Protein AF-A0A4Q3KIX4-F1 (afdb_monomer)

Radius of gyration: 23.38 Å; Cα contacts (8 Å, |Δi|>4): 394; chains: 1; bounding box: 58×54×69 Å

Sequence (330 aa):
MQSPDLAVVPMSRFHADVAEALSRRGEALLLAPNLAERVAALRPLELYLMIKELGLNDALALVHCADVEQIRYMVDLDCWPDGEFSPQELDAWLAAFAPLGPKALAEAFLRVDEEIQVLFLAAVVTVYDLRSEEAEAAPGAQTAQTLDGFYLVEARDKARDYEVPPLNLVDALYRYDMNEGFRLLTAAKWELQSSLEEDALHFRTGRLEEMGFVGRVRAMQLFAPPPKGRALPKAEPIEGAATAPDAGRAELPALYAGALGQPGTLLSQAMAHVFERRTLIRLEYELVRLVGLAVVAYGNGPQNLQALERAAGFVRDTLSLGLEAQGAQA

Mean predicted aligned error: 8.06 Å

pLDDT: mean 84.6, std 17.69, range [25.53, 98.56]

Structure (mmCIF, N/CA/C/O backbone):
data_AF-A0A4Q3KIX4-F1
#
_entry.id   AF-A0A4Q3KIX4-F1
#
loop_
_atom_site.group_PDB
_atom_site.id
_atom_site.type_symbol
_atom_site.label_atom_id
_atom_site.label_alt_id
_atom_site.label_comp_id
_atom_site.label_asym_id
_atom_site.label_entity_id
_atom_site.label_seq_id
_atom_site.pdbx_PDB_ins_code
_atom_site.Cartn_x
_atom_site.Cartn_y
_atom_site.Cartn_z
_atom_site.occupancy
_atom_site.B_iso_or_equiv
_atom_site.auth_seq_id
_atom_site.auth_comp_id
_atom_site.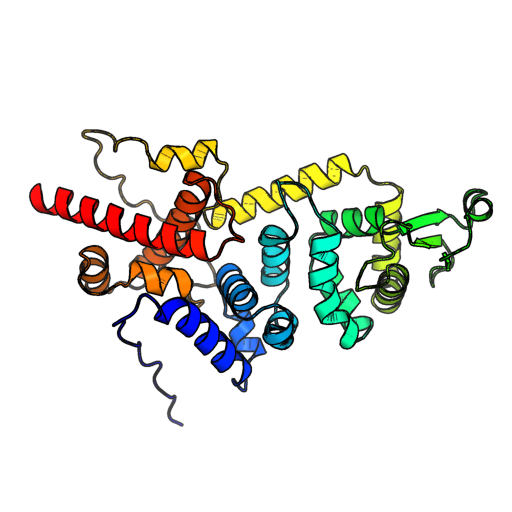auth_asym_id
_atom_site.auth_atom_id
_atom_site.pdbx_PDB_model_num
ATOM 1 N N . MET A 1 1 ? 6.268 -37.471 -15.442 1.00 35.22 1 MET A N 1
ATOM 2 C CA . MET A 1 1 ? 7.113 -36.437 -14.813 1.00 35.22 1 MET A CA 1
ATOM 3 C C . MET A 1 1 ? 7.791 -35.668 -15.937 1.00 35.22 1 MET A C 1
ATOM 5 O O . MET A 1 1 ? 8.822 -36.099 -16.427 1.00 35.22 1 MET A O 1
ATOM 9 N N . GLN A 1 2 ? 7.125 -34.629 -16.436 1.00 25.53 2 GLN A N 1
ATOM 10 C CA . GLN A 1 2 ? 7.631 -33.689 -17.438 1.00 25.53 2 GLN A CA 1
ATOM 11 C C . GLN A 1 2 ? 7.014 -32.337 -17.076 1.00 25.53 2 GLN A C 1
ATOM 13 O O . GLN A 1 2 ? 5.791 -32.213 -17.035 1.00 25.53 2 GLN A O 1
ATOM 18 N N . SER A 1 3 ? 7.864 -31.391 -16.694 1.00 28.78 3 SER A N 1
ATOM 19 C CA . SER A 1 3 ? 7.502 -30.006 -16.392 1.00 28.78 3 SER A CA 1
ATOM 20 C C . SER A 1 3 ? 7.084 -29.296 -17.683 1.00 28.78 3 SER A C 1
ATOM 22 O O . SER A 1 3 ? 7.739 -29.524 -18.701 1.00 28.78 3 SER A O 1
ATOM 24 N N . PRO A 1 4 ? 6.038 -28.451 -17.692 1.00 33.94 4 PRO A N 1
ATOM 25 C CA . PRO A 1 4 ? 5.740 -27.648 -18.865 1.00 33.94 4 PRO A CA 1
ATOM 26 C C . PRO A 1 4 ? 6.707 -26.459 -18.926 1.00 33.94 4 PRO A C 1
ATOM 28 O O . PRO A 1 4 ? 6.918 -25.759 -17.935 1.00 33.94 4 PRO A O 1
ATOM 31 N N . ASP A 1 5 ? 7.298 -26.281 -20.104 1.00 28.66 5 ASP A N 1
ATOM 32 C CA . ASP A 1 5 ? 8.143 -25.159 -20.497 1.00 28.66 5 ASP A CA 1
ATOM 33 C C . ASP A 1 5 ? 7.481 -23.808 -20.187 1.00 28.66 5 ASP A C 1
ATOM 35 O O . ASP A 1 5 ? 6.386 -23.501 -20.665 1.00 28.66 5 ASP A O 1
ATOM 39 N N . LEU A 1 6 ? 8.200 -22.965 -19.444 1.00 30.09 6 LEU A N 1
ATOM 40 C CA . LEU A 1 6 ? 8.012 -21.516 -19.430 1.00 30.09 6 LEU A CA 1
ATOM 41 C C . LEU A 1 6 ? 8.470 -20.974 -20.790 1.00 30.09 6 LEU A C 1
ATOM 43 O O . LEU A 1 6 ? 9.606 -20.532 -20.957 1.00 30.09 6 LEU A O 1
ATOM 47 N N . ALA A 1 7 ? 7.591 -21.065 -21.785 1.00 28.53 7 ALA A N 1
ATOM 48 C CA . ALA A 1 7 ? 7.804 -20.454 -23.084 1.00 28.53 7 ALA A CA 1
ATOM 49 C C . ALA A 1 7 ? 7.865 -18.928 -22.914 1.00 28.53 7 ALA A C 1
ATOM 51 O O . ALA A 1 7 ? 6.870 -18.277 -22.600 1.00 28.53 7 ALA A O 1
ATOM 52 N N . VAL A 1 8 ? 9.059 -18.372 -23.113 1.00 33.12 8 VAL A N 1
ATOM 53 C CA . VAL A 1 8 ? 9.300 -16.936 -23.267 1.00 33.12 8 VAL A CA 1
ATOM 54 C C . VAL A 1 8 ? 8.421 -16.443 -24.417 1.00 33.12 8 VAL A C 1
ATOM 56 O O . VAL A 1 8 ? 8.633 -16.819 -25.569 1.00 33.12 8 VAL A O 1
ATOM 59 N N . VAL A 1 9 ? 7.396 -15.652 -24.103 1.00 34.91 9 VAL A N 1
ATOM 60 C CA . VAL A 1 9 ? 6.485 -15.093 -25.107 1.00 34.91 9 VAL A CA 1
ATOM 61 C C . VAL A 1 9 ? 7.229 -13.988 -25.871 1.00 34.91 9 VAL A C 1
ATOM 63 O O . VAL A 1 9 ? 7.675 -13.024 -25.247 1.00 34.91 9 VAL A O 1
ATOM 66 N N . PRO A 1 10 ? 7.396 -14.095 -27.203 1.00 33.94 10 PRO A N 1
ATOM 67 C CA . PRO A 1 10 ? 8.049 -13.061 -27.994 1.00 33.94 10 PRO A CA 1
ATOM 68 C C . PRO A 1 10 ? 7.148 -11.825 -28.080 1.00 33.94 10 PRO A C 1
ATOM 70 O O . PRO A 1 10 ? 6.001 -11.902 -28.522 1.00 33.94 10 PRO A O 1
ATOM 73 N N . MET A 1 11 ? 7.681 -10.677 -27.655 1.00 34.72 11 MET A N 1
ATOM 74 C CA . MET A 1 11 ? 6.984 -9.393 -27.670 1.00 34.72 11 MET A CA 1
ATOM 75 C C . MET A 1 11 ? 6.758 -8.940 -29.112 1.00 34.72 11 MET A C 1
ATOM 77 O O . MET A 1 11 ? 7.688 -8.499 -29.784 1.00 34.72 11 MET A O 1
ATOM 81 N N . SER A 1 12 ? 5.523 -9.036 -29.608 1.00 33.50 12 SER A N 1
ATOM 82 C CA . SER A 1 12 ? 5.130 -8.316 -30.817 1.00 33.50 12 SER A CA 1
ATOM 83 C C . SER A 1 12 ? 3.674 -7.853 -30.777 1.00 33.50 12 SER A C 1
ATOM 85 O O . SER A 1 12 ? 2.771 -8.685 -30.743 1.00 33.50 12 SER A O 1
ATOM 87 N N . ARG A 1 13 ? 3.517 -6.521 -30.914 1.00 33.69 13 ARG A N 1
ATOM 88 C CA . ARG A 1 13 ? 2.284 -5.692 -30.934 1.00 33.69 13 ARG A CA 1
ATOM 89 C C . ARG A 1 13 ? 1.659 -5.510 -29.531 1.00 33.69 13 ARG A C 1
ATOM 91 O O . ARG A 1 13 ? 2.033 -6.260 -28.649 1.00 33.69 13 ARG A O 1
ATOM 98 N N . PHE A 1 14 ? 0.854 -4.509 -29.158 1.00 43.75 14 PHE A N 1
ATOM 99 C CA . PHE A 1 14 ? 0.150 -3.340 -29.718 1.00 43.75 14 PHE A CA 1
ATOM 100 C C . PHE A 1 14 ? 0.110 -2.219 -28.633 1.00 43.75 14 PHE A C 1
ATOM 102 O O . PHE A 1 14 ? 0.393 -2.466 -27.469 1.00 43.75 14 PHE A O 1
ATOM 109 N N . HIS A 1 15 ? -0.354 -1.008 -28.979 1.00 38.88 15 HIS A N 1
ATOM 110 C CA . HIS A 1 15 ? -0.716 0.068 -28.022 1.00 38.88 15 HIS A CA 1
ATOM 111 C C . HIS A 1 15 ? -2.109 -0.102 -27.358 1.00 38.88 15 HIS A C 1
ATOM 113 O O . HIS A 1 15 ? -2.488 0.708 -26.527 1.00 38.88 15 HIS A O 1
ATOM 119 N N . ALA A 1 16 ? -2.873 -1.146 -27.705 1.00 37.03 16 ALA A N 1
ATOM 120 C CA . ALA A 1 16 ? -4.082 -1.580 -26.981 1.00 37.03 16 ALA A CA 1
ATOM 121 C C . ALA A 1 16 ? -3.834 -2.857 -26.147 1.00 37.03 16 ALA A C 1
ATOM 123 O O . ALA A 1 16 ? -4.680 -3.264 -25.358 1.00 37.03 16 ALA A O 1
ATOM 124 N N . ASP A 1 17 ? -2.655 -3.470 -26.302 1.00 47.62 17 ASP A N 1
ATOM 125 C CA . ASP A 1 17 ? -2.347 -4.788 -25.749 1.00 47.62 17 ASP A CA 1
ATOM 126 C C . ASP A 1 17 ? -1.839 -4.749 -24.316 1.00 47.62 17 ASP A C 1
ATOM 128 O O . ASP A 1 17 ? -1.781 -5.808 -23.712 1.00 47.62 17 ASP A O 1
ATOM 132 N N . VAL A 1 18 ? -1.414 -3.604 -23.774 1.00 52.34 18 VAL A N 1
ATOM 133 C CA . VAL A 1 18 ? -0.695 -3.579 -22.488 1.00 52.34 18 VAL A CA 1
ATOM 134 C C . VAL A 1 18 ? -1.654 -3.664 -21.302 1.00 52.34 18 VAL A C 1
ATOM 136 O O . VAL A 1 18 ? -1.473 -4.536 -20.454 1.00 52.34 18 VAL A O 1
ATOM 139 N N . ALA A 1 19 ? -2.704 -2.838 -21.293 1.00 48.97 19 ALA A N 1
ATOM 140 C CA . ALA A 1 19 ? -3.852 -2.977 -20.394 1.00 48.97 19 ALA A CA 1
ATOM 141 C C . ALA A 1 19 ? -4.453 -4.386 -20.513 1.00 48.97 19 ALA A C 1
ATOM 143 O O . ALA A 1 19 ? -4.492 -5.135 -19.544 1.00 48.97 19 ALA A O 1
ATOM 144 N N . GLU A 1 20 ? -4.749 -4.827 -21.743 1.00 54.47 20 GLU A N 1
ATOM 145 C CA . GLU A 1 20 ? -5.245 -6.181 -21.997 1.00 54.47 20 GLU A CA 1
ATOM 146 C C . GLU A 1 20 ? -4.238 -7.263 -21.557 1.00 54.47 20 GLU A C 1
ATOM 148 O O . GLU A 1 20 ? -4.635 -8.343 -21.147 1.00 54.47 20 GLU A O 1
ATOM 153 N N . ALA A 1 21 ? -2.924 -7.037 -21.621 1.00 67.12 21 ALA A N 1
ATOM 154 C CA . ALA A 1 21 ? -1.910 -7.991 -21.168 1.00 67.12 21 ALA A CA 1
ATOM 155 C C . ALA A 1 21 ? -1.833 -8.064 -19.643 1.00 67.12 21 ALA A C 1
ATOM 157 O O . ALA A 1 21 ? -1.687 -9.167 -19.117 1.00 67.12 21 ALA A O 1
ATOM 158 N N . LEU A 1 22 ? -1.953 -6.936 -18.940 1.00 72.69 22 LEU A N 1
ATOM 159 C CA . LEU A 1 22 ? -2.053 -6.910 -17.484 1.00 72.69 22 LEU A CA 1
ATOM 160 C C . LEU A 1 22 ? -3.360 -7.543 -17.007 1.00 72.69 22 LEU A C 1
ATOM 162 O O . LEU A 1 22 ? -3.301 -8.449 -16.177 1.00 72.69 22 LEU A O 1
ATOM 166 N N . SER A 1 23 ? -4.508 -7.151 -17.569 1.00 75.62 23 SER A N 1
ATOM 167 C CA . SER A 1 23 ? -5.808 -7.753 -17.253 1.00 75.62 23 S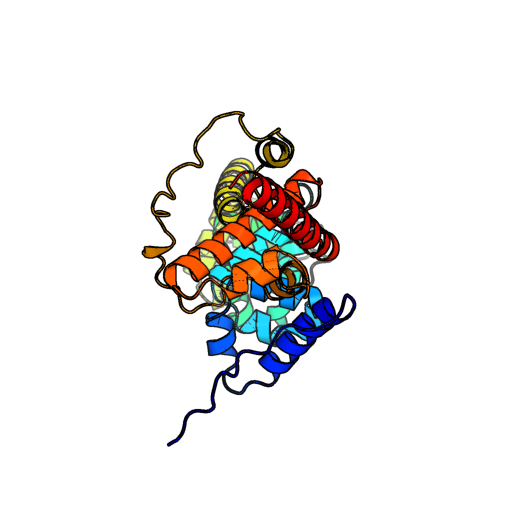ER A CA 1
ATOM 168 C C . SER A 1 23 ? -5.802 -9.249 -17.555 1.00 75.62 23 SER A C 1
ATOM 170 O O . SER A 1 23 ? -6.071 -10.038 -16.659 1.00 75.62 23 SER A O 1
ATOM 172 N N . ARG A 1 24 ? -5.374 -9.681 -18.754 1.00 79.38 24 ARG A N 1
ATOM 173 C CA . ARG A 1 24 ? -5.275 -11.115 -19.102 1.00 79.38 24 ARG A CA 1
ATOM 174 C C . ARG A 1 24 ? -4.325 -11.868 -18.179 1.00 79.38 24 ARG A C 1
ATOM 176 O O . ARG A 1 24 ? -4.579 -13.026 -17.860 1.00 79.38 24 ARG A O 1
ATOM 183 N N . ARG A 1 25 ? -3.216 -11.254 -17.754 1.00 81.62 25 ARG A N 1
ATOM 184 C CA . ARG A 1 25 ? -2.283 -11.874 -16.803 1.00 81.62 25 ARG A CA 1
ATOM 185 C C . ARG A 1 25 ? -2.908 -12.003 -15.415 1.00 81.62 25 ARG A C 1
ATOM 187 O O . ARG A 1 25 ? -2.753 -13.055 -14.798 1.00 81.62 25 ARG A O 1
ATOM 194 N N . GLY A 1 26 ? -3.621 -10.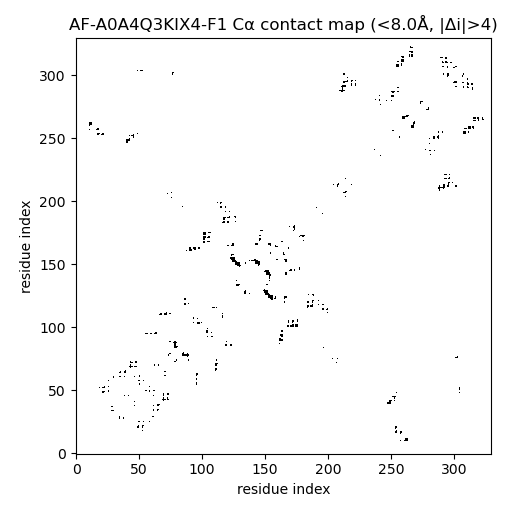980 -14.953 1.00 81.69 26 GLY A N 1
ATOM 195 C CA . GLY A 1 26 ? -4.393 -11.005 -13.714 1.00 81.69 26 GLY A CA 1
ATOM 196 C C . GLY A 1 26 ? -5.495 -12.067 -13.747 1.00 81.69 26 GLY A C 1
ATOM 197 O O . GLY A 1 26 ? -5.547 -12.925 -12.873 1.00 81.69 26 GLY A O 1
ATOM 198 N N . GLU A 1 27 ? -6.300 -12.103 -14.808 1.00 86.00 27 GLU A N 1
ATOM 199 C CA . GLU A 1 27 ? -7.320 -13.131 -15.054 1.00 86.00 27 GLU A CA 1
ATOM 200 C C . GLU A 1 27 ? -6.713 -14.541 -15.106 1.00 86.00 27 GLU A C 1
ATOM 202 O O . GLU A 1 27 ? -7.221 -15.474 -14.483 1.00 86.00 27 GLU A O 1
ATOM 207 N N . ALA A 1 28 ? -5.580 -14.714 -15.791 1.00 85.62 28 ALA A N 1
ATOM 208 C CA . ALA A 1 28 ? -4.877 -15.993 -15.836 1.00 85.62 28 ALA A CA 1
ATOM 209 C C . ALA A 1 28 ? -4.347 -16.418 -14.457 1.00 85.62 28 ALA A C 1
ATOM 211 O O . ALA A 1 28 ? -4.352 -17.610 -14.143 1.00 85.62 28 ALA A O 1
ATOM 212 N N . LEU A 1 29 ? -3.901 -15.466 -13.629 1.00 87.69 29 LEU A N 1
ATOM 213 C CA . LEU A 1 29 ? -3.514 -15.729 -12.243 1.00 87.69 29 LEU A CA 1
ATOM 214 C C . LEU A 1 29 ? -4.712 -16.165 -11.401 1.00 87.69 29 LEU A C 1
ATOM 216 O O . LEU A 1 29 ? -4.59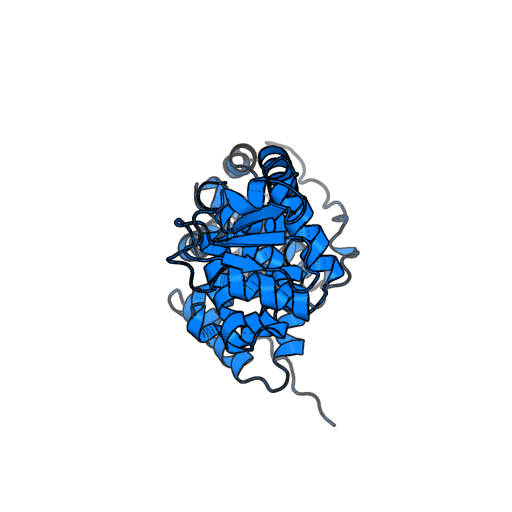3 -17.150 -10.678 1.00 87.69 29 LEU A O 1
ATOM 220 N N . LEU A 1 30 ? -5.860 -15.495 -11.535 1.00 90.75 30 LEU A N 1
ATOM 221 C CA . LEU A 1 30 ? -7.098 -15.841 -10.827 1.00 90.75 30 LEU A CA 1
ATOM 222 C C . LEU A 1 30 ? -7.576 -17.268 -11.134 1.00 90.75 30 LEU A C 1
ATOM 224 O O . LEU A 1 30 ? -8.146 -17.933 -10.273 1.00 90.75 30 LEU A O 1
ATOM 228 N N . LEU A 1 31 ? -7.307 -17.763 -12.344 1.00 91.25 31 LEU A N 1
ATOM 229 C CA . LEU A 1 31 ? -7.623 -19.133 -12.759 1.00 91.25 31 LEU A CA 1
ATOM 230 C C . LEU A 1 31 ? -6.546 -20.161 -12.363 1.00 91.25 31 LEU A C 1
ATOM 232 O O . LEU A 1 31 ? -6.733 -21.363 -12.576 1.00 91.25 31 LEU A O 1
ATOM 236 N N . ALA A 1 32 ? -5.407 -19.726 -11.817 1.00 88.94 32 ALA A N 1
ATOM 237 C CA . ALA A 1 32 ? -4.302 -20.617 -11.500 1.00 88.94 32 ALA A CA 1
ATOM 238 C C . ALA A 1 32 ? -4.571 -21.422 -10.211 1.00 88.94 32 ALA A C 1
ATOM 240 O O . ALA A 1 32 ? -4.917 -20.850 -9.177 1.00 88.94 32 ALA A O 1
ATOM 241 N N . PRO A 1 33 ? -4.318 -22.745 -10.204 1.00 86.38 33 PRO A N 1
ATOM 242 C CA . PRO A 1 33 ? -4.580 -23.593 -9.037 1.00 86.38 33 PRO A CA 1
ATOM 243 C C . PRO A 1 33 ? -3.673 -23.288 -7.832 1.00 86.38 33 PRO A C 1
ATOM 245 O O . PRO A 1 33 ? -3.984 -23.687 -6.716 1.00 86.38 33 PRO A O 1
ATOM 248 N N . ASN A 1 34 ? -2.553 -22.593 -8.045 1.00 91.25 34 ASN A N 1
ATOM 249 C CA . ASN A 1 34 ? -1.594 -22.191 -7.018 1.00 91.25 34 ASN A CA 1
ATOM 250 C C . ASN A 1 34 ? -1.509 -20.661 -6.884 1.00 91.25 34 ASN A C 1
ATOM 252 O O . ASN A 1 34 ? -0.419 -20.091 -6.839 1.00 91.25 34 ASN A O 1
ATOM 256 N N . LEU A 1 35 ? -2.670 -19.997 -6.859 1.00 93.19 35 LEU A N 1
ATOM 257 C CA . LEU A 1 35 ? -2.778 -18.537 -6.820 1.00 93.19 35 LEU A CA 1
ATOM 258 C C . LEU A 1 35 ? -1.913 -17.903 -5.719 1.00 93.19 35 LEU A C 1
ATOM 260 O O . LEU A 1 35 ? -1.115 -17.026 -6.027 1.00 93.19 35 LEU A O 1
ATOM 264 N N . ALA A 1 36 ? -2.008 -18.378 -4.474 1.00 92.94 36 ALA A N 1
ATOM 265 C CA . ALA A 1 36 ? -1.271 -17.798 -3.347 1.00 92.94 36 ALA A CA 1
ATOM 266 C C . ALA A 1 36 ? 0.255 -17.820 -3.549 1.00 92.94 36 ALA A C 1
ATOM 268 O O . ALA A 1 36 ? 0.921 -16.809 -3.352 1.00 92.94 36 ALA A O 1
ATOM 269 N N . GLU A 1 37 ? 0.811 -18.944 -4.017 1.00 90.94 37 GLU A N 1
ATOM 270 C CA . GLU A 1 37 ? 2.245 -19.055 -4.326 1.00 90.94 37 GLU A CA 1
ATOM 271 C C . GLU A 1 37 ? 2.656 -18.108 -5.455 1.00 90.94 37 GLU A C 1
ATOM 273 O O . GLU A 1 37 ? 3.732 -17.513 -5.422 1.00 9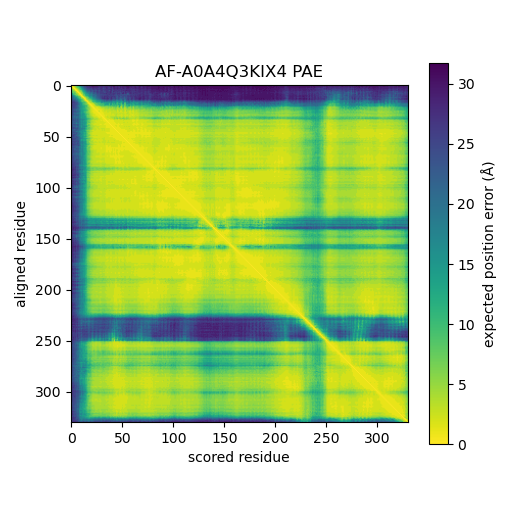0.94 37 GLU A O 1
ATOM 278 N N . ARG A 1 38 ? 1.798 -17.963 -6.471 1.00 89.50 38 ARG A N 1
ATOM 279 C CA . ARG A 1 38 ? 2.066 -17.072 -7.601 1.00 89.50 38 ARG A CA 1
ATOM 280 C C . ARG A 1 38 ? 2.004 -15.610 -7.197 1.00 89.50 38 ARG A C 1
ATOM 282 O O . ARG A 1 38 ? 2.858 -14.858 -7.646 1.00 89.50 38 ARG A O 1
ATOM 289 N N . VAL A 1 39 ? 1.036 -15.227 -6.364 1.00 92.81 39 VAL A N 1
ATOM 290 C CA . VAL A 1 39 ? 0.917 -13.869 -5.822 1.00 92.81 39 VAL A CA 1
ATOM 291 C C . VAL A 1 39 ? 2.124 -13.549 -4.949 1.00 92.81 39 VAL A C 1
ATOM 293 O O . VAL A 1 39 ? 2.762 -12.533 -5.191 1.00 92.81 39 VAL A O 1
ATOM 296 N N . ALA A 1 40 ? 2.527 -14.442 -4.042 1.00 90.19 40 ALA A N 1
ATOM 297 C CA . ALA A 1 40 ? 3.723 -14.256 -3.215 1.00 90.19 40 ALA A CA 1
ATOM 298 C C . ALA A 1 40 ? 5.021 -14.110 -4.041 1.00 90.19 40 ALA A C 1
ATOM 300 O O . ALA A 1 40 ? 5.968 -13.451 -3.623 1.00 90.19 40 ALA A O 1
ATOM 301 N N . ALA A 1 41 ? 5.075 -14.698 -5.241 1.00 86.06 41 ALA A N 1
ATOM 302 C CA . ALA A 1 41 ? 6.207 -14.549 -6.155 1.00 86.06 41 ALA A CA 1
ATOM 303 C C . ALA A 1 41 ? 6.202 -13.226 -6.952 1.00 86.06 41 ALA A C 1
ATOM 305 O O . ALA A 1 41 ? 7.182 -12.928 -7.644 1.00 86.06 41 ALA A O 1
ATOM 306 N N . LEU A 1 42 ? 5.126 -12.433 -6.906 1.00 87.50 42 LEU A N 1
ATOM 307 C CA . LEU A 1 42 ? 5.069 -11.130 -7.570 1.00 87.50 42 LEU A CA 1
ATOM 308 C C . LEU A 1 42 ? 5.816 -10.068 -6.765 1.00 87.50 42 LEU A C 1
ATOM 310 O O . LEU A 1 42 ? 5.786 -10.032 -5.534 1.00 87.50 42 LEU A O 1
ATOM 314 N N . ARG A 1 43 ? 6.443 -9.134 -7.482 1.00 87.75 43 ARG A N 1
ATOM 315 C CA . ARG A 1 43 ? 6.920 -7.892 -6.873 1.00 87.75 43 ARG A CA 1
ATOM 316 C C . ARG A 1 43 ? 5.716 -7.041 -6.443 1.00 87.75 43 ARG A C 1
ATOM 318 O O . ARG A 1 43 ? 4.715 -7.030 -7.164 1.00 87.75 43 ARG A O 1
ATOM 325 N N . PRO A 1 44 ? 5.822 -6.275 -5.344 1.00 92.25 44 PRO A N 1
ATOM 326 C CA . PRO A 1 44 ? 4.710 -5.468 -4.843 1.00 92.25 44 PRO A CA 1
ATOM 327 C C . PRO A 1 44 ? 4.096 -4.524 -5.882 1.00 92.25 44 PRO A C 1
ATOM 329 O O . PRO A 1 44 ? 2.880 -4.505 -6.052 1.00 92.25 44 PRO A O 1
ATOM 332 N N . LEU A 1 45 ? 4.934 -3.819 -6.650 1.00 91.38 45 LEU A N 1
ATOM 333 C CA . LEU A 1 45 ? 4.472 -2.918 -7.708 1.00 91.38 45 LEU A CA 1
ATOM 334 C C . LEU A 1 45 ? 3.692 -3.649 -8.812 1.00 91.38 45 LEU A C 1
ATOM 336 O O . LEU A 1 45 ? 2.682 -3.146 -9.280 1.00 91.38 45 LEU A O 1
ATOM 340 N N . GLU A 1 46 ? 4.128 -4.841 -9.219 1.00 90.69 46 GLU A N 1
ATOM 341 C CA . GLU A 1 46 ? 3.457 -5.627 -10.265 1.00 90.69 46 GLU A CA 1
ATOM 342 C C . GLU A 1 46 ? 2.069 -6.102 -9.803 1.00 90.69 46 GLU A C 1
ATOM 344 O O . GLU A 1 46 ? 1.099 -5.996 -10.552 1.00 90.69 46 GLU A O 1
ATOM 349 N N . LEU A 1 47 ? 1.951 -6.569 -8.554 1.00 93.62 47 LEU A N 1
ATOM 350 C CA . LEU A 1 47 ? 0.656 -6.931 -7.974 1.00 93.62 47 LEU A CA 1
ATOM 351 C C . LEU A 1 47 ? -0.270 -5.712 -7.861 1.00 93.62 47 LEU A C 1
ATOM 353 O O . LEU A 1 47 ? -1.432 -5.791 -8.258 1.00 93.62 47 LEU A O 1
ATOM 357 N N . TYR A 1 48 ? 0.251 -4.587 -7.366 1.00 94.69 48 TYR A N 1
ATOM 358 C CA . TYR A 1 48 ? -0.493 -3.333 -7.275 1.00 94.69 48 TYR A CA 1
ATOM 359 C C . TYR A 1 48 ? -1.051 -2.912 -8.641 1.00 94.69 48 TYR A C 1
ATOM 361 O O . TYR A 1 48 ? -2.252 -2.687 -8.767 1.00 94.69 48 TYR A O 1
ATOM 369 N N . LEU A 1 49 ? -0.219 -2.883 -9.687 1.00 92.06 49 LEU A N 1
ATOM 370 C CA . LEU A 1 49 ? -0.654 -2.490 -11.030 1.00 92.06 49 LEU A CA 1
ATOM 371 C C . LEU A 1 49 ? -1.721 -3.431 -11.599 1.00 92.06 49 LEU A C 1
ATOM 373 O O . LEU A 1 49 ? -2.670 -2.951 -12.214 1.00 92.06 49 LEU A O 1
ATOM 377 N N . MET A 1 50 ? -1.617 -4.743 -11.356 1.00 91.50 50 MET A N 1
ATOM 378 C CA . MET A 1 50 ? -2.673 -5.686 -11.742 1.00 91.50 50 MET A CA 1
ATOM 379 C C . MET A 1 50 ? -3.999 -5.392 -11.039 1.00 91.50 50 MET A C 1
ATOM 381 O O . MET A 1 50 ? -5.040 -5.406 -11.689 1.00 91.50 50 MET A O 1
ATOM 385 N N . ILE A 1 51 ? -3.974 -5.103 -9.735 1.00 94.19 51 ILE A N 1
ATOM 386 C CA . ILE A 1 51 ? -5.189 -4.763 -8.982 1.00 94.19 51 ILE A CA 1
ATOM 387 C C . ILE A 1 51 ? -5.801 -3.459 -9.500 1.00 94.19 51 ILE A C 1
ATOM 389 O O . ILE A 1 51 ? -7.014 -3.386 -9.675 1.00 94.19 51 ILE A O 1
ATOM 393 N N . LYS A 1 52 ? -4.984 -2.435 -9.781 1.00 92.44 52 LYS A N 1
ATOM 394 C CA . LYS A 1 52 ? -5.479 -1.158 -10.319 1.00 92.44 52 LYS A CA 1
ATOM 395 C C . LYS A 1 52 ? -6.084 -1.305 -11.711 1.00 92.44 52 LYS A C 1
ATOM 397 O O . LYS A 1 52 ? -7.070 -0.634 -11.994 1.00 92.44 52 LYS A O 1
ATOM 402 N N . GLU A 1 53 ? -5.513 -2.166 -12.549 1.00 90.31 53 GLU A N 1
ATOM 403 C CA . GLU A 1 53 ? -6.019 -2.420 -13.899 1.00 90.31 53 GLU A CA 1
ATOM 404 C C . GLU A 1 53 ? -7.319 -3.240 -13.888 1.00 90.31 53 GLU A C 1
ATOM 406 O O . GLU A 1 53 ? -8.257 -2.914 -14.608 1.00 90.31 53 GLU A O 1
ATOM 411 N N . LEU A 1 54 ? -7.403 -4.287 -13.057 1.00 91.69 54 LEU A N 1
ATOM 412 C CA . LEU A 1 54 ? -8.627 -5.087 -12.901 1.00 91.69 54 LEU A CA 1
ATOM 413 C C . LEU A 1 54 ? -9.738 -4.320 -12.169 1.00 91.69 54 LEU A C 1
ATOM 415 O O . LEU A 1 54 ? -10.916 -4.546 -12.417 1.00 91.69 54 LEU A O 1
ATOM 419 N N . GLY A 1 55 ? -9.361 -3.429 -11.255 1.00 92.19 55 GLY A N 1
ATOM 420 C CA . GLY A 1 55 ? -10.255 -2.866 -10.253 1.00 92.19 55 GLY A CA 1
ATOM 421 C C . GLY A 1 55 ? -10.325 -3.745 -9.000 1.00 92.19 55 GLY A C 1
ATOM 422 O O . GLY A 1 55 ? -10.298 -4.974 -9.060 1.00 92.19 55 GLY A O 1
ATOM 423 N N . LEU A 1 56 ? -10.437 -3.100 -7.835 1.00 92.50 56 LEU A N 1
ATOM 424 C CA . LEU A 1 56 ? -10.351 -3.768 -6.530 1.00 92.50 56 LEU A CA 1
ATOM 425 C C . LEU A 1 56 ? -11.374 -4.908 -6.365 1.00 92.50 56 LEU A C 1
ATOM 427 O O . LEU A 1 56 ? -11.019 -5.990 -5.899 1.00 92.50 56 LEU A O 1
ATOM 431 N N . ASN A 1 57 ? -12.617 -4.686 -6.800 1.00 91.81 57 ASN A N 1
ATOM 432 C CA . ASN A 1 57 ? -13.706 -5.663 -6.680 1.00 91.81 57 ASN A CA 1
ATOM 433 C C . ASN A 1 57 ? -13.462 -6.943 -7.490 1.00 91.81 57 ASN A C 1
ATOM 435 O O . ASN A 1 57 ? -13.808 -8.033 -7.034 1.00 91.81 57 ASN A O 1
ATOM 439 N N . ASP A 1 58 ? -12.835 -6.825 -8.659 1.00 94.31 58 ASP A N 1
ATOM 440 C CA . ASP A 1 58 ? -12.535 -7.968 -9.526 1.00 94.31 58 ASP A CA 1
ATOM 441 C C . ASP A 1 58 ? -11.202 -8.639 -9.145 1.00 94.31 58 ASP A C 1
ATOM 443 O O . ASP A 1 58 ? -10.935 -9.783 -9.517 1.00 94.31 58 ASP A O 1
ATOM 447 N N . ALA A 1 59 ? -10.380 -7.965 -8.336 1.00 95.50 59 ALA A N 1
ATOM 448 C CA . ALA A 1 59 ? -9.072 -8.432 -7.892 1.00 95.50 59 ALA A CA 1
ATOM 449 C C . ALA A 1 59 ? -9.043 -8.977 -6.450 1.00 95.50 59 ALA A C 1
ATOM 451 O O . ALA A 1 59 ? -7.959 -9.278 -5.946 1.00 95.50 59 ALA A O 1
ATOM 452 N N . LEU A 1 60 ? -10.193 -9.147 -5.780 1.00 96.12 60 LEU A N 1
ATOM 453 C CA . LEU A 1 60 ? -10.262 -9.540 -4.361 1.00 96.12 60 LEU A CA 1
ATOM 454 C C . LEU A 1 60 ? -9.412 -10.774 -4.024 1.00 96.12 60 LEU A C 1
ATOM 456 O O . LEU A 1 60 ? -8.665 -10.758 -3.051 1.00 96.12 60 LEU A O 1
ATOM 460 N N . ALA A 1 61 ? -9.448 -11.820 -4.856 1.00 96.25 61 ALA A N 1
ATOM 461 C CA . ALA A 1 61 ? -8.661 -13.029 -4.607 1.00 96.25 61 ALA A CA 1
ATOM 462 C C . ALA A 1 61 ? -7.138 -12.790 -4.690 1.00 96.25 61 ALA A C 1
ATOM 464 O O . ALA A 1 61 ? -6.380 -13.479 -4.005 1.00 96.25 61 ALA A O 1
ATOM 465 N N . LEU A 1 62 ? -6.684 -11.810 -5.486 1.00 96.50 62 LEU A N 1
ATOM 466 C CA . LEU A 1 62 ? -5.282 -11.381 -5.501 1.00 96.50 62 LEU A CA 1
ATOM 467 C C . LEU A 1 62 ? -4.933 -10.661 -4.194 1.00 96.50 62 LEU A C 1
ATOM 469 O O . LEU A 1 62 ? -3.932 -10.992 -3.564 1.00 96.50 62 LEU A O 1
ATOM 473 N N . VAL A 1 63 ? -5.790 -9.728 -3.764 1.00 96.81 63 VAL A N 1
ATOM 474 C CA . VAL A 1 63 ? -5.620 -8.945 -2.527 1.00 96.81 63 VAL A CA 1
ATOM 475 C C . VAL A 1 63 ? -5.580 -9.852 -1.298 1.00 96.81 63 VAL A C 1
ATOM 477 O O . VAL A 1 63 ? -4.717 -9.698 -0.438 1.00 96.81 63 VAL A O 1
ATOM 480 N N . HIS A 1 64 ? -6.447 -10.863 -1.234 1.00 96.56 64 HIS A N 1
ATOM 481 C CA . HIS A 1 64 ? -6.479 -11.823 -0.124 1.00 96.56 64 HIS A CA 1
ATOM 482 C C . HIS A 1 64 ? -5.211 -12.676 -0.020 1.00 96.56 64 HIS A C 1
ATOM 484 O O . HIS A 1 64 ? -4.870 -13.132 1.072 1.00 96.56 64 HIS A O 1
ATOM 490 N N . CYS A 1 65 ? -4.509 -12.885 -1.136 1.00 96.12 65 CYS A N 1
ATOM 491 C CA . CYS A 1 65 ? -3.248 -13.622 -1.177 1.00 96.12 65 CYS A CA 1
ATOM 492 C C . CYS A 1 65 ? -2.016 -12.740 -0.931 1.00 96.12 65 CYS A C 1
ATOM 494 O O . CYS A 1 65 ? -0.916 -13.284 -0.834 1.00 96.12 65 CYS A O 1
ATOM 496 N N . ALA A 1 66 ? -2.177 -11.416 -0.858 1.00 96.00 66 ALA A N 1
ATOM 497 C CA . ALA A 1 66 ? -1.061 -10.494 -0.723 1.00 96.00 66 ALA A CA 1
ATOM 498 C C . ALA A 1 66 ? -0.355 -10.658 0.631 1.00 96.00 66 ALA A C 1
ATOM 500 O O . ALA A 1 66 ? -1.000 -10.748 1.683 1.00 96.00 66 ALA A O 1
ATOM 501 N N . ASP A 1 67 ? 0.976 -10.693 0.612 1.00 94.56 67 ASP A N 1
ATOM 502 C CA . ASP A 1 67 ? 1.787 -10.757 1.828 1.00 94.56 67 ASP A CA 1
ATOM 503 C C . ASP A 1 67 ? 1.931 -9.384 2.521 1.00 94.56 67 ASP A C 1
ATOM 505 O O . ASP A 1 67 ? 1.379 -8.373 2.084 1.00 94.56 67 ASP A O 1
ATOM 509 N N . VAL A 1 68 ? 2.657 -9.350 3.645 1.00 95.50 68 VAL A N 1
ATOM 510 C CA . VAL A 1 68 ? 2.887 -8.128 4.440 1.00 95.50 68 VAL A CA 1
ATOM 511 C C . VAL A 1 68 ? 3.560 -7.035 3.609 1.00 95.50 68 VAL A C 1
ATOM 513 O O . VAL A 1 68 ? 3.161 -5.874 3.665 1.00 95.50 68 VAL A O 1
ATOM 516 N N . GLU A 1 69 ? 4.581 -7.399 2.830 1.00 93.88 69 GLU A N 1
ATOM 517 C CA . GLU A 1 69 ? 5.324 -6.445 2.013 1.00 93.88 69 GLU A CA 1
ATOM 518 C C . GLU A 1 69 ? 4.400 -5.854 0.944 1.00 93.88 69 GLU A C 1
ATOM 520 O O . GLU A 1 69 ? 4.317 -4.638 0.793 1.00 93.88 69 GLU A O 1
ATOM 525 N N . GLN A 1 70 ? 3.657 -6.709 0.250 1.00 95.69 70 GLN A N 1
ATOM 526 C CA . GLN A 1 70 ? 2.732 -6.330 -0.805 1.00 95.69 70 GLN A CA 1
ATOM 527 C C . GLN A 1 70 ? 1.612 -5.410 -0.309 1.00 95.69 70 GLN A C 1
ATOM 529 O O . GLN A 1 70 ? 1.373 -4.379 -0.938 1.00 95.69 70 GLN A O 1
ATOM 534 N N . ILE A 1 71 ? 0.973 -5.728 0.822 1.00 96.62 71 ILE A N 1
ATOM 535 C CA . ILE A 1 71 ? -0.056 -4.869 1.433 1.00 96.62 71 ILE A CA 1
ATOM 536 C C . ILE A 1 71 ? 0.527 -3.504 1.800 1.00 96.62 71 ILE A C 1
ATOM 538 O O . ILE A 1 71 ? -0.051 -2.474 1.456 1.00 96.62 71 ILE A O 1
ATOM 542 N N . ARG A 1 72 ? 1.706 -3.471 2.427 1.00 95.50 72 ARG A N 1
ATOM 543 C CA . ARG A 1 72 ? 2.366 -2.215 2.796 1.00 95.50 72 ARG A CA 1
ATOM 544 C C . ARG A 1 72 ? 2.640 -1.321 1.587 1.00 95.50 72 ARG A C 1
ATOM 546 O O . ARG A 1 72 ? 2.375 -0.126 1.638 1.00 95.50 72 ARG A O 1
ATOM 553 N N . TYR A 1 73 ? 3.099 -1.897 0.478 1.00 94.56 73 TYR A N 1
ATOM 554 C CA . TYR A 1 73 ? 3.301 -1.140 -0.758 1.00 94.56 73 TYR A CA 1
ATOM 555 C C . TYR A 1 73 ? 1.991 -0.627 -1.369 1.00 94.56 73 TYR A C 1
ATOM 557 O O . TYR A 1 73 ? 1.979 0.477 -1.906 1.00 94.56 73 TYR A O 1
ATOM 565 N N . MET A 1 74 ? 0.885 -1.376 -1.286 1.00 95.81 74 MET A N 1
ATOM 566 C CA . MET A 1 74 ? -0.426 -0.867 -1.721 1.00 95.81 74 MET A CA 1
ATOM 567 C C . MET A 1 74 ? -0.819 0.373 -0.913 1.00 95.81 74 MET A C 1
ATOM 569 O O . MET A 1 74 ? -1.231 1.379 -1.491 1.00 95.81 74 MET A O 1
ATOM 573 N N . VAL A 1 75 ? -0.605 0.334 0.406 1.00 96.81 75 VAL A N 1
ATOM 574 C CA . VAL A 1 75 ? -0.848 1.476 1.296 1.00 96.81 75 VAL A CA 1
ATOM 575 C C . VAL A 1 75 ? 0.050 2.661 0.934 1.00 96.81 75 VAL A C 1
ATOM 577 O O . VAL A 1 75 ? -0.454 3.768 0.769 1.00 96.81 75 VAL A O 1
ATOM 580 N N . ASP A 1 76 ? 1.351 2.449 0.723 1.00 96.06 76 ASP A N 1
ATOM 581 C CA . ASP A 1 76 ? 2.286 3.515 0.332 1.00 96.06 76 ASP A CA 1
ATOM 582 C C . ASP A 1 76 ? 1.887 4.212 -0.980 1.00 96.06 76 ASP A C 1
ATOM 584 O O . ASP A 1 76 ? 2.070 5.427 -1.133 1.00 96.06 76 ASP A O 1
ATOM 588 N N . LEU A 1 77 ? 1.370 3.448 -1.943 1.00 94.69 77 LEU A N 1
ATOM 589 C CA . LEU A 1 77 ? 1.049 3.941 -3.281 1.00 94.69 77 LEU A CA 1
ATOM 590 C C . LEU A 1 77 ? -0.307 4.656 -3.336 1.00 94.69 77 LEU A C 1
ATOM 592 O O . LEU A 1 77 ? -0.394 5.696 -3.989 1.00 94.69 77 LEU A O 1
ATOM 596 N N . ASP A 1 78 ? -1.330 4.138 -2.649 1.00 94.81 78 ASP A N 1
ATOM 597 C CA . ASP A 1 78 ? -2.709 4.637 -2.762 1.00 94.81 78 ASP A CA 1
ATOM 598 C C . ASP A 1 78 ? -3.190 5.467 -1.566 1.00 94.81 78 ASP A C 1
ATOM 600 O O . ASP A 1 78 ? -3.957 6.406 -1.757 1.00 94.81 78 ASP A O 1
ATOM 604 N N . CYS A 1 79 ? -2.735 5.192 -0.340 1.00 96.12 79 CYS A N 1
ATOM 605 C CA . CYS A 1 79 ? -3.315 5.809 0.862 1.00 96.12 79 CYS A CA 1
ATOM 606 C C . CYS A 1 79 ? -2.745 7.197 1.193 1.00 96.12 79 CYS A C 1
ATOM 608 O O . CYS A 1 79 ? -2.874 7.655 2.326 1.00 96.12 79 CYS A O 1
ATOM 610 N N . TRP A 1 80 ? -2.098 7.852 0.225 1.00 94.81 80 TRP A N 1
ATOM 611 C CA . TRP A 1 80 ? -1.396 9.126 0.415 1.00 94.81 80 TRP A CA 1
ATOM 612 C C . TRP A 1 80 ? -1.726 10.174 -0.663 1.00 94.81 80 TRP A C 1
ATOM 614 O O . TRP A 1 80 ? -0.813 10.657 -1.353 1.00 94.81 80 TRP A O 1
ATOM 624 N N . PRO A 1 81 ? -3.013 10.512 -0.876 1.00 90.25 81 PRO A N 1
ATOM 625 C CA . PRO A 1 81 ? -3.389 11.577 -1.799 1.00 90.25 81 PRO A CA 1
ATOM 626 C C . PRO A 1 81 ? -2.742 12.899 -1.371 1.00 90.25 81 PRO A C 1
ATOM 628 O O . PRO A 1 81 ? -2.678 13.225 -0.191 1.00 90.25 81 PRO A O 1
ATOM 631 N N . ASP A 1 82 ? -2.199 13.635 -2.341 1.00 86.00 82 ASP A N 1
ATOM 632 C CA . ASP A 1 82 ? -1.514 14.920 -2.129 1.00 86.00 82 ASP A CA 1
ATOM 633 C C . ASP A 1 82 ? -0.379 14.911 -1.078 1.00 86.00 82 ASP A C 1
ATOM 635 O O . ASP A 1 82 ? 0.112 15.964 -0.677 1.00 86.00 82 ASP A O 1
ATOM 639 N N . GLY A 1 83 ? 0.121 13.725 -0.708 1.00 87.62 83 GLY A N 1
ATOM 640 C CA . GLY A 1 83 ? 1.214 13.553 0.251 1.00 87.62 83 GLY A CA 1
ATOM 641 C C . GLY A 1 83 ? 0.784 13.423 1.714 1.00 87.62 83 GLY A C 1
ATOM 642 O O . GLY A 1 83 ? 1.663 13.352 2.567 1.00 87.62 83 GLY A O 1
ATOM 643 N N . GLU A 1 84 ? -0.515 13.341 2.003 1.00 91.88 84 GLU A N 1
ATOM 644 C CA . GLU A 1 84 ? -1.059 13.165 3.356 1.00 91.88 84 GLU A CA 1
ATOM 645 C C . GLU A 1 84 ? -1.747 11.805 3.492 1.00 91.88 84 GLU A C 1
ATOM 647 O O . GLU A 1 84 ? -2.385 11.334 2.551 1.00 91.88 84 GLU A O 1
ATOM 652 N N . PHE A 1 85 ? -1.627 11.165 4.659 1.00 96.44 85 PHE A N 1
ATOM 653 C CA . PHE A 1 85 ? -2.279 9.881 4.902 1.00 96.44 85 PHE A CA 1
ATOM 654 C C . PHE A 1 85 ? -3.808 10.028 4.880 1.00 96.44 85 PHE A C 1
ATOM 656 O O . PHE A 1 85 ? -4.378 10.883 5.558 1.00 96.44 85 PHE A O 1
ATOM 663 N N . SER A 1 86 ? -4.479 9.155 4.126 1.00 96.31 86 SER A N 1
ATOM 664 C CA . SER A 1 86 ? -5.934 9.112 4.010 1.00 96.31 86 SER A CA 1
ATOM 665 C C . SER A 1 86 ? -6.503 7.849 4.660 1.00 96.31 86 SER A C 1
ATOM 667 O O . SER A 1 86 ? -6.392 6.758 4.089 1.00 96.31 86 SER A O 1
ATOM 669 N N . PRO A 1 87 ? -7.195 7.975 5.808 1.00 96.62 87 PRO A N 1
ATOM 670 C CA . PRO A 1 87 ? -7.892 6.847 6.415 1.00 96.62 87 PRO A CA 1
ATOM 671 C C . PRO A 1 87 ? -8.999 6.284 5.512 1.00 96.62 87 PRO A C 1
ATOM 673 O O . PRO A 1 87 ? -9.248 5.087 5.542 1.00 96.62 87 PRO A O 1
ATOM 676 N N . GLN A 1 88 ? -9.621 7.113 4.666 1.00 96.00 88 GLN A N 1
ATOM 677 C CA . GLN A 1 88 ? -10.659 6.665 3.730 1.00 96.00 88 GLN A CA 1
ATOM 678 C C . GLN A 1 88 ? -10.108 5.708 2.665 1.00 96.00 88 GLN A C 1
ATOM 680 O O . GLN A 1 88 ? -10.756 4.725 2.317 1.00 96.00 88 GLN A O 1
ATOM 685 N N . GLU A 1 89 ? -8.912 5.988 2.144 1.00 95.94 89 GLU A N 1
ATOM 686 C CA . GLU A 1 89 ? -8.273 5.111 1.156 1.00 95.94 89 GLU A CA 1
ATOM 687 C C . GLU A 1 89 ? -7.855 3.786 1.807 1.00 95.94 89 GLU A C 1
ATOM 689 O O . GLU A 1 89 ? -8.028 2.723 1.212 1.00 95.94 89 GLU A O 1
ATOM 694 N N . LEU A 1 90 ? -7.371 3.821 3.057 1.00 97.81 90 LEU A N 1
ATOM 695 C CA . LEU A 1 90 ? -7.058 2.596 3.794 1.00 97.81 90 LEU A CA 1
ATOM 696 C C . LEU A 1 90 ? -8.317 1.766 4.086 1.00 97.81 90 LEU A C 1
ATOM 698 O O . LEU A 1 90 ? -8.285 0.546 3.943 1.00 97.81 90 LEU A O 1
ATOM 702 N N . ASP A 1 91 ? -9.425 2.410 4.459 1.00 97.75 91 ASP A N 1
ATOM 703 C CA . ASP A 1 91 ? -10.714 1.745 4.674 1.00 97.75 91 ASP A CA 1
ATOM 704 C C . ASP A 1 91 ? -11.177 0.978 3.428 1.00 97.75 91 ASP A C 1
ATOM 706 O O . ASP A 1 91 ? -11.533 -0.194 3.540 1.00 97.75 91 ASP A O 1
ATOM 710 N N . ALA A 1 92 ? -11.056 1.572 2.236 1.00 95.44 92 ALA A N 1
ATOM 711 C CA . ALA A 1 92 ? -11.388 0.902 0.978 1.00 95.44 92 ALA A CA 1
ATOM 712 C C . ALA A 1 92 ? -10.559 -0.382 0.757 1.00 95.44 92 ALA A C 1
ATOM 714 O O . ALA A 1 92 ? -11.087 -1.408 0.324 1.00 95.44 92 ALA A O 1
ATOM 715 N N . TRP A 1 93 ? -9.269 -0.373 1.109 1.00 97.25 93 TRP A N 1
ATOM 716 C CA . TRP A 1 93 ? -8.432 -1.579 1.060 1.00 97.25 93 TRP A CA 1
ATOM 717 C C . TRP A 1 93 ? -8.823 -2.618 2.121 1.00 97.25 93 TRP A C 1
ATOM 719 O O . TRP A 1 93 ? -8.834 -3.817 1.833 1.00 97.25 93 TRP A O 1
ATOM 729 N N . LEU A 1 94 ? -9.169 -2.191 3.339 1.00 97.56 94 LEU A N 1
ATOM 730 C CA . LEU A 1 94 ? -9.608 -3.086 4.418 1.00 97.56 94 LEU A CA 1
ATOM 731 C C . LEU A 1 94 ? -10.979 -3.713 4.136 1.00 97.56 94 LEU A C 1
ATOM 733 O O . LEU A 1 94 ? -11.219 -4.868 4.507 1.00 97.56 94 LEU A O 1
ATOM 737 N N . ALA A 1 95 ? -11.859 -2.997 3.437 1.00 96.62 95 ALA A N 1
ATOM 738 C CA . ALA A 1 95 ? -13.188 -3.462 3.059 1.00 96.62 95 ALA A CA 1
ATOM 739 C C . ALA A 1 95 ? -13.148 -4.753 2.235 1.00 96.62 95 ALA A C 1
ATOM 741 O O . ALA A 1 95 ? -14.010 -5.619 2.403 1.00 96.62 95 ALA A O 1
ATOM 742 N N . ALA A 1 96 ? -12.087 -4.958 1.446 1.00 96.81 96 ALA A N 1
ATOM 743 C CA . ALA A 1 96 ? -11.849 -6.204 0.722 1.00 96.81 96 ALA A CA 1
ATOM 744 C C . ALA A 1 96 ? -11.817 -7.440 1.645 1.00 96.81 96 ALA A C 1
ATOM 746 O O . ALA A 1 96 ? -12.164 -8.541 1.213 1.00 96.81 96 ALA A O 1
ATOM 747 N N . PHE A 1 97 ? -11.424 -7.284 2.913 1.00 97.44 97 PHE A N 1
ATOM 748 C CA . PHE A 1 97 ? -11.287 -8.374 3.884 1.00 97.44 97 PHE A CA 1
ATOM 749 C C . PHE A 1 97 ? -12.501 -8.532 4.803 1.00 97.44 97 PHE A C 1
ATOM 751 O O . PHE A 1 97 ? -12.698 -9.611 5.365 1.00 97.44 97 PHE A O 1
ATOM 758 N N . ALA A 1 98 ? -13.347 -7.508 4.942 1.00 95.75 98 ALA A N 1
ATOM 759 C CA . ALA A 1 98 ? -14.498 -7.549 5.844 1.00 95.75 98 ALA A CA 1
ATOM 760 C C . ALA A 1 98 ? -15.474 -8.721 5.562 1.00 95.75 98 ALA A C 1
ATOM 762 O O . ALA A 1 98 ? -15.876 -9.389 6.522 1.00 95.75 98 ALA A O 1
ATOM 763 N N . PRO A 1 99 ? -15.801 -9.078 4.297 1.00 96.25 99 PRO A N 1
ATOM 764 C CA . PRO A 1 99 ? -16.655 -10.232 3.994 1.00 96.25 99 PRO A CA 1
ATOM 765 C C . PRO A 1 99 ? -16.070 -11.591 4.405 1.00 96.25 99 PRO A C 1
ATOM 767 O O . PRO A 1 99 ? -16.822 -12.551 4.571 1.00 96.25 99 PRO A O 1
ATOM 770 N N . LEU A 1 100 ? -14.747 -11.691 4.583 1.00 96.88 100 LEU A N 1
ATOM 771 C CA . LEU A 1 100 ? -14.081 -12.916 5.043 1.00 96.88 100 LEU A CA 1
ATOM 772 C C . LEU A 1 100 ? -14.216 -13.128 6.562 1.00 96.88 100 LEU A C 1
ATOM 774 O O . LEU A 1 100 ? -13.894 -14.202 7.074 1.00 96.88 100 LEU A O 1
ATOM 778 N N . GLY A 1 101 ? -14.716 -12.122 7.282 1.00 97.62 101 GLY A N 1
ATOM 779 C CA . GLY A 1 101 ? -14.974 -12.163 8.714 1.00 97.62 101 GLY A CA 1
ATOM 780 C C . GLY A 1 101 ? -13.894 -11.482 9.565 1.00 97.62 101 GLY A C 1
ATOM 781 O O . GLY A 1 101 ? -12.845 -11.069 9.066 1.00 97.62 101 GLY A O 1
ATOM 782 N N . PRO A 1 102 ? -14.130 -11.380 10.887 1.00 97.44 102 PRO A N 1
ATOM 783 C CA . PRO A 1 102 ? -13.339 -10.536 11.786 1.00 97.44 102 PRO A CA 1
ATOM 784 C C . PRO A 1 102 ? -11.864 -10.941 11.851 1.00 97.44 102 PRO A C 1
ATOM 786 O O . PRO A 1 102 ? -10.993 -10.082 11.889 1.00 97.44 102 PRO A O 1
ATOM 789 N N . LYS A 1 103 ? -11.560 -12.243 11.804 1.00 98.00 103 LYS A N 1
ATOM 790 C CA . LYS A 1 103 ? -10.173 -12.719 11.833 1.00 98.00 103 LYS A CA 1
ATOM 791 C C . LYS A 1 103 ? -9.363 -12.200 10.637 1.00 98.00 103 LYS A C 1
ATOM 793 O O . LYS A 1 103 ? -8.272 -11.685 10.837 1.00 98.00 103 LYS A O 1
ATOM 798 N N . ALA A 1 104 ? -9.898 -12.322 9.422 1.00 97.81 104 ALA A N 1
ATOM 799 C CA . ALA A 1 104 ? -9.206 -11.886 8.209 1.00 97.81 104 ALA A CA 1
ATOM 800 C C . ALA A 1 104 ? -9.040 -10.361 8.165 1.00 97.81 104 ALA A C 1
ATOM 802 O O . ALA A 1 104 ? -7.987 -9.874 7.767 1.00 97.81 104 ALA A O 1
ATOM 803 N N . LEU A 1 105 ? -10.053 -9.618 8.622 1.00 98.44 105 LEU A N 1
ATOM 804 C CA . LEU A 1 105 ? -9.988 -8.162 8.742 1.00 98.44 105 LEU A CA 1
ATOM 805 C C . LEU A 1 105 ? -8.890 -7.715 9.722 1.00 98.44 105 LEU A C 1
ATOM 807 O O . LEU A 1 105 ? -8.083 -6.855 9.380 1.00 98.44 105 LEU A O 1
ATOM 811 N N . ALA A 1 106 ? -8.830 -8.318 10.913 1.00 98.44 106 ALA A N 1
ATOM 812 C CA . ALA A 1 106 ? -7.791 -8.021 11.898 1.00 98.44 106 ALA A CA 1
ATOM 813 C C . ALA A 1 106 ? -6.393 -8.383 11.375 1.00 98.44 106 ALA A C 1
ATOM 815 O O . ALA A 1 106 ? -5.478 -7.571 11.460 1.00 98.44 106 ALA A O 1
ATOM 816 N N . GLU A 1 107 ? -6.233 -9.568 10.776 1.00 97.88 107 GLU A N 1
ATOM 817 C CA . GLU A 1 107 ? -4.970 -9.979 10.157 1.00 97.88 107 GLU A CA 1
ATOM 818 C C . GLU A 1 107 ? -4.523 -9.005 9.064 1.00 97.88 107 GLU A C 1
ATOM 820 O O . GLU A 1 107 ? -3.342 -8.685 9.005 1.00 97.88 107 GLU A O 1
ATOM 825 N N . ALA A 1 108 ? -5.434 -8.527 8.211 1.00 97.75 108 ALA A N 1
ATOM 826 C CA . ALA A 1 108 ? -5.111 -7.564 7.162 1.00 97.75 108 ALA A CA 1
ATOM 827 C C . ALA A 1 108 ? -4.678 -6.209 7.736 1.00 97.75 108 ALA A C 1
ATOM 829 O O . ALA A 1 108 ? -3.659 -5.668 7.310 1.00 97.75 108 ALA A O 1
ATOM 830 N N . PHE A 1 109 ? -5.399 -5.696 8.736 1.00 98.38 109 PHE A N 1
ATOM 831 C CA . PHE A 1 109 ? -5.051 -4.444 9.411 1.00 98.38 109 PHE A CA 1
ATOM 832 C C . PHE A 1 109 ? -3.662 -4.506 10.057 1.00 98.38 109 PHE A C 1
ATOM 834 O O . PHE A 1 109 ? -2.863 -3.588 9.900 1.00 98.38 109 PHE A O 1
ATOM 841 N N . LEU A 1 110 ? -3.337 -5.632 10.697 1.00 97.75 110 LEU A N 1
ATOM 842 C CA . LEU A 1 110 ? -2.053 -5.845 11.367 1.00 97.75 110 LEU A CA 1
ATOM 843 C C . LEU A 1 110 ? -0.864 -6.065 10.410 1.00 97.75 110 LEU A C 1
ATOM 845 O O . LEU A 1 110 ? 0.274 -6.149 10.866 1.00 97.75 110 LEU A O 1
ATOM 849 N N . ARG A 1 111 ? -1.092 -6.169 9.090 1.00 96.56 111 ARG A N 1
ATOM 850 C CA . ARG A 1 111 ? -0.017 -6.196 8.072 1.00 96.56 111 ARG A CA 1
ATOM 851 C C . ARG A 1 111 ? 0.463 -4.804 7.675 1.00 96.56 111 ARG A C 1
ATOM 853 O O . ARG A 1 111 ? 1.489 -4.693 7.009 1.00 96.56 111 ARG A O 1
ATOM 860 N N . VAL A 1 112 ? -0.293 -3.768 8.020 1.00 97.12 112 VAL A N 1
ATOM 861 C CA . VAL A 1 112 ? 0.076 -2.376 7.755 1.00 97.12 112 VAL A CA 1
ATOM 862 C C . VAL A 1 112 ? 1.128 -1.932 8.782 1.00 97.12 112 VAL A C 1
ATOM 864 O O . VAL A 1 112 ? 1.225 -2.534 9.845 1.00 97.12 112 VAL A O 1
ATOM 867 N N . ASP A 1 113 ? 1.935 -0.913 8.488 1.00 96.75 113 ASP A N 1
ATOM 868 C CA . ASP A 1 113 ? 2.885 -0.366 9.469 1.00 96.75 113 ASP A CA 1
ATOM 869 C C . ASP A 1 113 ? 2.149 0.182 10.712 1.00 96.75 113 ASP A C 1
ATOM 871 O O . ASP A 1 113 ? 1.039 0.712 10.600 1.00 96.75 113 ASP A O 1
ATOM 875 N N . GLU A 1 114 ? 2.758 0.049 11.894 1.00 96.81 114 GLU A N 1
ATOM 876 C CA . GLU A 1 114 ? 2.139 0.400 13.182 1.00 96.81 114 GLU A CA 1
ATOM 877 C C . GLU A 1 114 ? 1.711 1.872 13.226 1.00 96.81 114 GLU A C 1
ATOM 879 O O . GLU A 1 114 ? 0.591 2.173 13.634 1.00 96.81 114 GLU A O 1
ATOM 884 N N . GLU A 1 115 ? 2.529 2.786 12.700 1.00 98.06 115 GLU A N 1
ATOM 885 C CA . GLU A 1 115 ? 2.216 4.216 12.658 1.00 98.06 115 GLU A CA 1
ATOM 886 C C . GLU A 1 115 ? 0.908 4.480 11.902 1.00 98.06 115 GLU A C 1
ATOM 888 O O . GLU A 1 115 ? 0.064 5.257 12.345 1.00 98.06 115 GLU A O 1
ATOM 893 N N . ILE A 1 116 ? 0.691 3.776 10.789 1.00 98.31 116 ILE A N 1
ATOM 894 C CA . ILE A 1 116 ? -0.530 3.886 9.987 1.00 98.31 116 ILE A CA 1
ATOM 895 C C . ILE A 1 116 ? -1.728 3.271 10.708 1.00 98.31 116 ILE A C 1
ATOM 897 O O . ILE A 1 116 ? -2.823 3.833 10.659 1.00 98.31 116 ILE A O 1
ATOM 901 N N . GLN A 1 117 ? -1.540 2.138 11.390 1.00 98.50 117 GLN A N 1
ATOM 902 C CA . GLN A 1 117 ? -2.597 1.523 12.196 1.00 98.50 117 GLN A CA 1
ATOM 903 C C . GLN A 1 117 ? -3.078 2.491 13.287 1.00 98.50 117 GLN A C 1
ATOM 905 O O . GLN A 1 117 ? -4.282 2.707 13.456 1.00 98.50 117 GLN A O 1
ATOM 910 N N . VAL A 1 118 ? -2.138 3.117 13.999 1.00 98.56 118 VAL A N 1
ATOM 911 C CA . VAL A 1 118 ? -2.432 4.076 15.068 1.00 98.56 118 VAL A CA 1
ATOM 912 C C . VAL A 1 118 ? -3.085 5.340 14.505 1.00 98.56 118 VAL A C 1
ATOM 914 O O . VAL A 1 118 ? -4.118 5.765 15.028 1.00 98.56 118 VAL A O 1
ATOM 917 N N . LEU A 1 119 ? -2.560 5.901 13.409 1.00 98.25 119 LEU A N 1
ATOM 918 C CA . LEU A 1 119 ? -3.153 7.060 12.729 1.00 98.25 119 LEU A CA 1
ATOM 919 C C . LEU A 1 119 ? -4.582 6.783 12.259 1.00 98.25 119 LEU A C 1
ATOM 921 O O . LEU A 1 119 ? -5.471 7.611 12.472 1.00 98.25 119 LEU A O 1
ATOM 925 N N . PHE A 1 120 ? -4.828 5.611 11.669 1.00 98.31 120 PHE A N 1
ATOM 926 C CA . PHE A 1 120 ? -6.162 5.204 11.242 1.00 98.31 120 PHE A CA 1
ATOM 927 C C . PHE A 1 120 ? -7.125 5.155 12.430 1.00 98.31 120 PHE A C 1
ATOM 929 O O . PHE A 1 120 ? -8.151 5.835 12.409 1.00 98.31 120 PHE A O 1
ATOM 936 N N . LEU A 1 121 ? -6.784 4.419 13.495 1.00 98.31 121 LEU A N 1
ATOM 937 C CA . LEU A 1 121 ? -7.635 4.301 14.685 1.00 98.31 121 LEU A CA 1
ATOM 938 C C . LEU A 1 121 ? -7.897 5.666 15.328 1.00 98.31 121 LEU A C 1
ATOM 940 O O . LEU A 1 121 ? -9.045 5.989 15.636 1.00 98.31 121 LEU A O 1
ATOM 944 N N . ALA A 1 122 ? -6.871 6.507 15.462 1.00 97.12 122 ALA A N 1
ATOM 945 C CA . ALA A 1 122 ? -7.013 7.848 16.018 1.00 97.12 122 ALA A CA 1
ATOM 946 C C . ALA A 1 122 ? -7.911 8.762 15.157 1.00 97.12 122 ALA A C 1
ATOM 948 O O . ALA A 1 122 ? -8.539 9.689 15.683 1.00 97.12 122 ALA A O 1
ATOM 949 N N . ALA A 1 123 ? -8.001 8.500 13.850 1.00 96.12 123 ALA A N 1
ATOM 950 C CA . ALA A 1 123 ? -8.873 9.218 12.928 1.00 96.12 123 ALA A CA 1
ATOM 951 C C . ALA A 1 123 ? -10.331 8.729 12.956 1.00 96.12 123 ALA A C 1
ATOM 953 O O . ALA A 1 123 ? -11.235 9.543 12.737 1.00 96.12 123 ALA A O 1
ATOM 954 N N . VAL A 1 124 ? -10.578 7.443 13.239 1.00 96.44 124 VAL A N 1
ATOM 955 C CA . VAL A 1 124 ? -11.921 6.838 13.132 1.00 96.44 124 VAL A CA 1
ATOM 956 C C . VAL A 1 124 ? -12.633 6.606 14.464 1.00 96.44 124 VAL A C 1
ATOM 958 O O . VAL A 1 12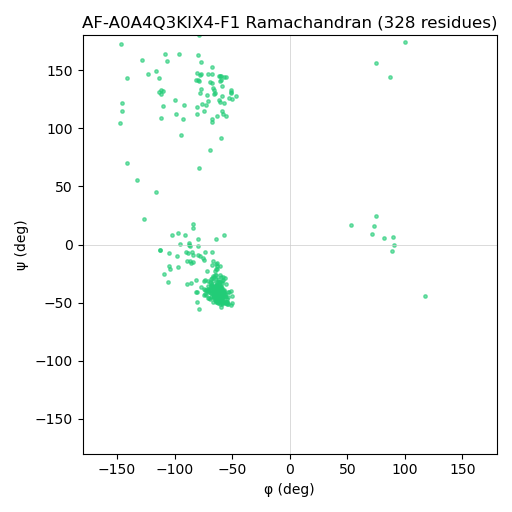4 ? -13.864 6.536 14.483 1.00 96.44 124 VAL A O 1
ATOM 961 N N . VAL A 1 125 ? -11.909 6.535 15.586 1.00 96.25 125 VAL A N 1
ATOM 962 C CA . VAL A 1 125 ? -12.502 6.347 16.919 1.00 96.25 125 VAL A CA 1
ATOM 963 C C . VAL A 1 125 ? -12.040 7.379 17.947 1.00 96.25 125 VAL A C 1
ATOM 965 O O . VAL A 1 125 ? -11.010 8.043 17.817 1.00 96.25 125 VAL A O 1
ATOM 968 N N . THR A 1 126 ? -12.836 7.534 18.998 1.00 95.69 126 THR A N 1
ATOM 969 C CA . THR A 1 126 ? -12.464 8.216 20.238 1.00 95.69 126 THR A CA 1
ATOM 970 C C . THR A 1 126 ? -12.423 7.186 21.361 1.00 95.69 126 THR A C 1
ATOM 972 O O . THR A 1 126 ? -13.356 6.399 21.513 1.00 95.69 126 THR A O 1
ATOM 975 N N . VAL A 1 127 ? -11.337 7.180 22.137 1.00 96.06 127 VAL A N 1
ATOM 976 C CA . VAL A 1 127 ? -11.094 6.197 23.202 1.00 96.06 127 VAL A CA 1
ATOM 977 C C . VAL A 1 127 ? -11.210 6.872 24.569 1.00 96.06 127 VAL A C 1
ATOM 979 O O . VAL A 1 127 ? -10.442 7.783 24.899 1.00 96.06 127 VAL A O 1
ATOM 982 N N . TYR A 1 128 ? -12.148 6.399 25.382 1.00 95.44 128 TYR A N 1
ATOM 983 C CA . TYR A 1 128 ? -12.408 6.872 26.740 1.00 95.44 128 TYR A CA 1
ATOM 984 C C . TYR A 1 128 ? -11.981 5.808 27.753 1.00 95.44 128 TYR A C 1
ATOM 986 O O . TYR A 1 128 ? -12.331 4.636 27.605 1.00 95.44 128 TYR A O 1
ATOM 994 N N . ASP A 1 129 ? -11.234 6.202 28.785 1.00 93.50 129 ASP A N 1
ATOM 995 C CA . ASP A 1 129 ? -10.866 5.294 29.880 1.00 93.50 129 ASP A CA 1
ATOM 996 C C . ASP A 1 129 ? -12.074 5.086 30.803 1.00 93.50 129 ASP A C 1
ATOM 998 O O . ASP A 1 129 ? -12.592 6.046 31.370 1.00 93.50 129 ASP A O 1
ATOM 1002 N N . LEU A 1 130 ? -12.524 3.837 30.969 1.00 91.81 130 LEU A N 1
ATOM 1003 C CA . LEU A 1 130 ? -13.672 3.505 31.825 1.00 91.81 130 LEU A CA 1
ATOM 1004 C C . LEU A 1 130 ? -13.410 3.749 33.317 1.00 91.81 130 LEU A C 1
ATOM 1006 O O . LEU A 1 130 ? -14.344 3.743 34.117 1.00 91.81 130 LEU A O 1
ATOM 1010 N N . ARG A 1 131 ? -12.149 3.932 33.715 1.00 88.25 131 ARG A N 1
ATOM 1011 C CA . ARG A 1 131 ? -11.749 4.239 35.094 1.00 88.25 131 ARG A CA 1
ATOM 1012 C C . ARG A 1 131 ? -11.691 5.737 35.371 1.00 88.25 131 ARG A C 1
ATOM 1014 O O . ARG A 1 131 ? -11.450 6.116 36.517 1.00 88.25 131 ARG A O 1
ATOM 1021 N N . SER A 1 132 ? -11.866 6.573 34.350 1.00 87.38 132 SER A N 1
ATOM 1022 C CA . SER A 1 132 ? -11.901 8.026 34.478 1.00 87.38 132 SER A CA 1
ATOM 1023 C C . SER A 1 132 ? -13.319 8.560 34.265 1.00 87.38 132 SER A C 1
ATOM 1025 O O . SER A 1 132 ? -14.187 7.887 33.711 1.00 87.38 132 SER A O 1
ATOM 1027 N N . GLU A 1 133 ? -13.554 9.806 34.678 1.00 83.44 133 GLU A N 1
ATOM 1028 C CA . GLU A 1 133 ? -14.829 10.503 34.444 1.00 83.44 133 GLU A CA 1
ATOM 1029 C C . GLU A 1 133 ? -15.062 10.817 32.947 1.00 83.44 133 GLU A C 1
ATOM 1031 O O . GLU A 1 133 ? -16.145 11.254 32.564 1.00 83.44 133 GLU A O 1
ATOM 1036 N N . GLU A 1 134 ? -14.077 10.573 32.069 1.00 81.56 134 GLU A N 1
ATOM 1037 C CA . GLU A 1 134 ? -14.183 10.827 30.626 1.00 81.56 134 GLU A CA 1
ATOM 1038 C C . GLU A 1 134 ? -15.276 9.979 29.965 1.00 81.56 134 GLU A C 1
ATOM 1040 O O . GLU A 1 134 ? -15.967 10.458 29.065 1.00 81.56 134 GLU A O 1
ATOM 1045 N N . ALA A 1 135 ? -15.448 8.728 30.405 1.00 78.50 135 ALA A N 1
ATOM 1046 C CA . ALA A 1 135 ? -16.422 7.811 29.817 1.00 78.50 135 ALA A CA 1
ATOM 1047 C C . ALA A 1 135 ? -17.876 8.254 30.055 1.00 78.50 135 ALA A C 1
ATOM 1049 O O . ALA A 1 135 ? -18.746 7.964 29.236 1.00 78.50 135 ALA A O 1
ATOM 1050 N N . GLU A 1 136 ? -18.141 8.993 31.137 1.00 77.75 136 GLU A N 1
ATOM 1051 C CA . GLU A 1 136 ? -19.466 9.552 31.434 1.00 77.75 136 GLU A CA 1
ATOM 1052 C C . GLU A 1 136 ? -19.831 10.718 30.503 1.00 77.75 136 GLU A C 1
ATOM 1054 O O . GLU A 1 136 ? -21.010 11.004 30.296 1.00 77.75 136 GLU A O 1
ATOM 1059 N N . ALA A 1 137 ? -18.828 11.373 29.909 1.00 77.38 137 ALA A N 1
ATOM 1060 C CA . ALA A 1 137 ? -19.004 12.476 28.969 1.00 77.38 137 ALA A CA 1
ATOM 1061 C C . ALA A 1 137 ? -19.198 12.014 27.511 1.00 77.38 137 ALA A C 1
ATOM 1063 O O . ALA A 1 137 ? -19.366 12.857 26.624 1.00 77.38 137 ALA A O 1
ATOM 1064 N N . ALA A 1 138 ? -19.165 10.704 27.242 1.00 79.25 138 ALA A N 1
ATOM 1065 C CA . ALA A 1 138 ? -19.337 10.173 25.897 1.00 79.25 138 ALA A CA 1
ATOM 1066 C C . ALA A 1 138 ? -20.766 10.456 25.362 1.00 79.25 138 ALA A C 1
ATOM 1068 O O . ALA A 1 138 ? -21.747 10.177 26.055 1.00 79.25 138 ALA A O 1
ATOM 1069 N N . PRO A 1 139 ? -20.918 10.955 24.119 1.00 76.75 139 PRO A N 1
ATOM 1070 C CA . PRO A 1 139 ? -22.215 11.227 23.484 1.00 76.75 139 PRO A CA 1
ATOM 1071 C C . PRO A 1 139 ? -23.138 10.002 23.382 1.00 76.75 139 PRO A C 1
ATOM 1073 O O . PRO A 1 139 ? -24.361 10.149 23.359 1.00 76.75 139 PRO A O 1
ATOM 1076 N N . GLY A 1 140 ? -22.561 8.796 23.317 1.00 74.00 140 GLY A N 1
ATOM 1077 C CA . GLY A 1 140 ? -23.269 7.522 23.486 1.00 74.00 140 GLY A CA 1
ATOM 1078 C C . GLY A 1 140 ? -23.995 6.990 22.245 1.00 74.00 140 GLY A C 1
ATOM 1079 O O . GLY A 1 140 ? -24.692 5.984 22.346 1.00 74.00 140 GLY A O 1
ATOM 1080 N N . ALA A 1 141 ? -23.865 7.630 21.077 1.00 75.38 141 ALA A N 1
ATOM 1081 C CA . ALA A 1 141 ? -24.638 7.253 19.887 1.00 75.38 141 ALA A CA 1
ATOM 1082 C C . ALA A 1 141 ? -24.110 5.989 19.184 1.00 75.38 141 ALA A C 1
ATOM 1084 O O . ALA A 1 141 ? -24.898 5.194 18.674 1.00 75.38 141 ALA A O 1
ATOM 1085 N N . GLN A 1 142 ? -22.788 5.805 19.145 1.00 86.38 142 GLN A N 1
ATOM 1086 C CA . GLN A 1 142 ? -22.127 4.654 18.522 1.00 86.38 142 GLN A CA 1
ATOM 1087 C C . GLN A 1 142 ? -20.934 4.234 19.374 1.00 86.38 142 GLN A C 1
ATOM 1089 O O . GLN A 1 142 ? -19.782 4.454 18.998 1.00 86.38 142 GLN A O 1
ATOM 1094 N N . THR A 1 143 ? -21.221 3.677 20.549 1.00 92.62 143 THR A N 1
ATOM 1095 C CA . THR A 1 143 ? -20.199 3.262 21.509 1.00 92.62 143 THR A CA 1
ATOM 1096 C C . THR A 1 143 ? -20.204 1.756 21.746 1.00 92.62 143 THR A C 1
ATOM 1098 O O . THR A 1 143 ? -21.243 1.098 21.682 1.00 92.62 143 THR A O 1
ATOM 1101 N N . ALA A 1 144 ? -19.029 1.206 22.042 1.00 94.62 144 ALA A N 1
ATOM 1102 C CA . ALA A 1 144 ? -18.855 -0.165 22.501 1.00 94.62 144 ALA A CA 1
ATOM 1103 C C . ALA A 1 144 ? -17.768 -0.221 23.578 1.00 94.62 144 ALA A C 1
ATOM 1105 O O . ALA A 1 144 ? -16.772 0.497 23.507 1.00 94.62 144 ALA A O 1
ATOM 1106 N N . GLN A 1 145 ? -17.958 -1.074 24.583 1.00 95.31 145 GLN A N 1
ATOM 1107 C CA . GLN A 1 145 ? -16.898 -1.383 25.541 1.00 95.31 145 GLN A CA 1
ATOM 1108 C C . GLN A 1 145 ? -15.954 -2.426 24.943 1.00 95.31 145 GLN A C 1
ATOM 1110 O O . GLN A 1 145 ? -16.401 -3.359 24.272 1.00 95.31 145 GLN A O 1
ATOM 1115 N N . THR A 1 146 ? -14.657 -2.274 25.192 1.00 96.44 146 THR A N 1
ATOM 1116 C CA . THR A 1 146 ? -13.653 -3.259 24.785 1.00 96.44 146 THR A CA 1
ATOM 1117 C C . THR A 1 146 ? -13.808 -4.562 25.569 1.00 96.44 146 THR A C 1
ATOM 1119 O O . THR A 1 146 ? -14.302 -4.573 26.699 1.00 96.44 146 THR A O 1
ATOM 1122 N N . LEU A 1 147 ? -13.383 -5.687 24.979 1.00 93.94 147 LEU A N 1
ATOM 1123 C CA . LEU A 1 147 ? -13.562 -7.020 25.583 1.00 93.94 147 LEU A CA 1
ATOM 1124 C C . LEU A 1 147 ? -12.788 -7.208 26.897 1.00 93.94 147 LEU A C 1
ATOM 1126 O O . LEU A 1 147 ? -13.154 -8.050 27.714 1.00 93.94 147 LEU A O 1
ATOM 1130 N N . ASP A 1 148 ? -11.732 -6.427 27.101 1.00 94.56 148 ASP A N 1
ATOM 1131 C CA . ASP A 1 148 ? -10.931 -6.400 28.324 1.00 94.56 148 ASP A CA 1
ATOM 1132 C C . ASP A 1 148 ? -11.516 -5.486 29.423 1.00 94.56 148 ASP A C 1
ATOM 1134 O O . ASP A 1 148 ? -11.049 -5.513 30.563 1.00 94.56 148 ASP A O 1
ATOM 1138 N N . GLY A 1 149 ? -12.546 -4.695 29.099 1.00 93.94 149 GLY A N 1
ATOM 1139 C CA . GLY A 1 149 ? -13.238 -3.794 30.018 1.00 93.94 149 GLY A CA 1
ATOM 1140 C C . GLY A 1 149 ? -12.463 -2.533 30.413 1.00 93.94 149 GLY A C 1
ATOM 1141 O O . GLY A 1 149 ? -12.831 -1.903 31.406 1.00 93.94 149 GLY A O 1
ATOM 1142 N N . PHE A 1 150 ? -11.400 -2.155 29.695 1.00 94.38 150 PHE A N 1
ATOM 1143 C CA . PHE A 1 150 ? -10.623 -0.946 30.009 1.00 94.38 150 PHE A CA 1
ATOM 1144 C C . PHE A 1 150 ? -11.146 0.315 29.322 1.00 94.38 150 PHE A C 1
ATOM 1146 O O . PHE A 1 150 ? -11.086 1.396 29.913 1.00 94.38 150 PHE A O 1
ATOM 1153 N N . TYR A 1 151 ? -11.676 0.191 28.105 1.00 96.56 151 TYR A N 1
ATOM 1154 C CA . TYR A 1 151 ? -12.056 1.341 27.296 1.00 96.56 151 TYR A CA 1
ATOM 1155 C C . TYR A 1 151 ? -13.521 1.307 26.871 1.00 96.56 151 TYR A C 1
ATOM 1157 O O . TYR A 1 151 ? -14.103 0.260 26.583 1.00 96.56 151 TYR A O 1
ATOM 1165 N N . LEU A 1 152 ? -14.103 2.500 26.783 1.00 96.25 152 LEU A N 1
ATOM 1166 C CA . LEU A 1 152 ? -15.285 2.776 25.983 1.00 96.25 152 LEU A CA 1
ATOM 1167 C C . LEU A 1 152 ? -14.804 3.418 24.682 1.00 96.25 152 LEU A C 1
ATOM 1169 O O . LEU A 1 152 ? -14.089 4.418 24.707 1.00 96.25 152 LEU A O 1
ATOM 1173 N N . VAL A 1 153 ? -15.178 2.839 23.550 1.00 96.50 153 VAL A N 1
ATOM 1174 C CA . VAL A 1 153 ? -14.768 3.304 22.225 1.00 96.50 153 VAL A CA 1
ATOM 1175 C C . VAL A 1 153 ? -15.982 3.852 21.505 1.00 96.50 153 VAL A C 1
ATOM 1177 O O . VAL A 1 153 ? -17.007 3.179 21.430 1.00 96.50 153 VAL A O 1
ATOM 1180 N N . GLU A 1 154 ? -15.866 5.062 20.971 1.00 94.94 154 GLU A N 1
ATOM 1181 C CA . GLU A 1 154 ? -16.892 5.701 20.153 1.00 94.94 154 GLU A CA 1
ATOM 1182 C C . GLU A 1 154 ? -16.419 5.841 18.708 1.00 94.94 154 GLU A C 1
ATOM 1184 O O . GLU A 1 154 ? -15.312 6.319 18.464 1.00 94.94 154 GLU A O 1
ATOM 1189 N N . ALA A 1 155 ? -17.257 5.468 17.741 1.00 94.56 155 ALA A N 1
ATOM 1190 C CA . ALA A 1 155 ? -16.993 5.776 16.339 1.00 94.56 155 ALA A CA 1
ATOM 1191 C C . ALA A 1 155 ? -17.188 7.277 16.078 1.00 94.56 155 ALA A C 1
ATOM 1193 O O . ALA A 1 155 ? -18.239 7.840 16.391 1.00 94.56 155 ALA A O 1
ATOM 1194 N N . ARG A 1 156 ? -16.195 7.929 15.466 1.00 93.00 156 ARG A N 1
ATOM 1195 C CA . ARG A 1 156 ? -16.284 9.350 15.110 1.00 93.00 156 ARG A CA 1
ATOM 1196 C C . ARG A 1 156 ? -17.266 9.556 13.962 1.00 93.00 156 ARG A C 1
ATOM 1198 O O . ARG A 1 156 ? -17.338 8.753 13.039 1.00 93.00 156 ARG A O 1
ATOM 1205 N N . ASP A 1 157 ? -17.958 10.694 13.953 1.00 83.81 157 ASP A N 1
ATOM 1206 C CA . ASP A 1 157 ? -18.952 11.004 12.914 1.00 83.81 157 ASP A CA 1
ATOM 1207 C C . ASP A 1 157 ? -18.382 11.020 11.492 1.00 83.81 157 ASP A C 1
ATOM 1209 O O . ASP A 1 157 ? -19.064 10.615 10.554 1.00 83.81 157 ASP A O 1
ATOM 1213 N N . LYS A 1 158 ? -17.120 11.435 11.334 1.00 79.94 158 LYS A N 1
ATOM 1214 C CA . LYS A 1 158 ? -16.419 11.406 10.041 1.00 79.94 158 LYS A CA 1
ATOM 1215 C C . LYS A 1 158 ? -16.222 9.988 9.491 1.00 79.94 158 LYS A C 1
ATOM 1217 O O . LYS A 1 158 ? -15.948 9.856 8.308 1.00 79.94 158 LYS A O 1
ATOM 1222 N N . ALA A 1 159 ? -16.365 8.962 10.329 1.00 77.62 159 ALA A N 1
ATOM 1223 C CA . ALA A 1 159 ? -16.201 7.562 9.962 1.00 77.62 159 ALA A CA 1
ATOM 1224 C C . ALA A 1 159 ? -17.529 6.851 9.641 1.00 77.62 159 ALA A C 1
ATOM 1226 O O . ALA A 1 159 ? -17.566 5.631 9.520 1.00 77.62 159 ALA A O 1
ATOM 1227 N N . ARG A 1 160 ? -18.645 7.587 9.526 1.00 75.94 160 ARG A N 1
ATOM 1228 C CA . ARG A 1 160 ? -19.961 6.999 9.210 1.00 75.94 160 ARG A CA 1
ATOM 1229 C C . ARG A 1 160 ? -20.060 6.444 7.791 1.00 75.94 160 ARG A C 1
ATOM 1231 O O . ARG A 1 160 ? -20.821 5.506 7.581 1.00 75.94 160 ARG A O 1
ATOM 1238 N N . ASP A 1 161 ? -19.314 7.023 6.855 1.00 86.00 161 ASP A N 1
ATOM 1239 C CA . ASP A 1 161 ? -19.343 6.645 5.437 1.00 86.00 161 ASP A CA 1
ATOM 1240 C C . ASP A 1 161 ? -18.306 5.559 5.092 1.00 86.00 161 ASP A C 1
ATOM 1242 O O . ASP A 1 161 ? -18.096 5.254 3.921 1.00 86.00 161 ASP A O 1
ATOM 1246 N N . TYR A 1 162 ? -17.646 4.990 6.105 1.00 92.75 162 TYR A N 1
ATOM 1247 C CA . TYR A 1 162 ? -16.609 3.977 5.930 1.00 92.75 162 TYR A CA 1
ATOM 1248 C C . TYR A 1 162 ? -17.269 2.628 5.651 1.00 92.75 162 TYR A C 1
ATOM 1250 O O . TYR A 1 162 ? -18.290 2.274 6.251 1.00 92.75 162 TYR A O 1
ATOM 1258 N N . GLU A 1 163 ? -16.678 1.865 4.742 1.00 94.69 163 GLU A N 1
ATOM 1259 C CA . GLU A 1 163 ? -17.139 0.536 4.366 1.00 94.69 163 GLU A CA 1
ATOM 1260 C C . GLU A 1 163 ? -16.948 -0.460 5.514 1.00 94.69 163 GLU A C 1
ATOM 1262 O O . GLU A 1 163 ? -17.791 -1.340 5.718 1.00 94.69 163 GLU A O 1
ATOM 1267 N N . VAL A 1 164 ? -15.877 -0.300 6.303 1.00 96.44 164 VAL A N 1
ATOM 1268 C CA . VAL A 1 164 ? -15.648 -1.066 7.529 1.00 96.44 164 VAL A CA 1
ATOM 1269 C C . VAL A 1 164 ? -16.078 -0.237 8.743 1.00 96.44 164 VAL A C 1
ATOM 1271 O O . VAL A 1 164 ? -15.405 0.728 9.109 1.00 96.44 164 VAL A O 1
ATOM 1274 N N . PRO A 1 165 ? -17.152 -0.625 9.461 1.00 95.44 165 PRO A N 1
ATOM 1275 C CA . PRO A 1 165 ? -17.545 0.084 10.672 1.00 95.44 165 PRO A CA 1
ATOM 1276 C C . PRO A 1 165 ? -16.406 0.068 11.709 1.00 95.44 165 PRO A C 1
ATOM 1278 O O . PRO A 1 165 ? -15.943 -1.021 12.068 1.00 95.44 165 PRO A O 1
ATOM 1281 N N . PRO A 1 166 ? -15.984 1.222 12.264 1.00 95.69 166 PRO A N 1
ATOM 1282 C CA . PRO A 1 166 ? -14.808 1.284 13.137 1.00 95.69 166 PRO A CA 1
ATOM 1283 C C . PRO A 1 166 ? -14.888 0.360 14.356 1.00 95.69 166 PRO A C 1
ATOM 1285 O O . PRO A 1 166 ? -13.916 -0.301 14.715 1.00 95.69 166 PRO A O 1
ATOM 1288 N N . LEU A 1 167 ? -16.072 0.243 14.968 1.00 96.31 167 LEU A N 1
ATOM 1289 C CA . LEU A 1 167 ? -16.279 -0.648 16.114 1.00 96.31 167 LEU A CA 1
ATOM 1290 C C . LEU A 1 167 ? -16.171 -2.133 15.740 1.00 96.31 167 LEU A C 1
ATOM 1292 O O . LEU A 1 167 ? -15.762 -2.934 16.577 1.00 96.31 167 LEU A O 1
ATOM 1296 N N . ASN A 1 168 ? -16.489 -2.506 14.494 1.00 96.44 168 ASN A N 1
ATOM 1297 C CA . ASN A 1 168 ? -16.312 -3.880 14.019 1.00 96.44 168 ASN A CA 1
ATOM 1298 C C . ASN A 1 168 ? -14.829 -4.214 13.857 1.00 96.44 168 ASN A C 1
ATOM 1300 O O . ASN A 1 168 ? -14.427 -5.327 14.187 1.00 96.44 168 ASN A O 1
ATOM 1304 N N . LEU A 1 169 ? -14.017 -3.264 13.380 1.00 97.88 169 LEU A N 1
ATOM 1305 C CA . LEU A 1 169 ? -12.567 -3.438 13.326 1.00 97.88 169 LEU A CA 1
ATOM 1306 C C . LEU A 1 169 ? -11.983 -3.582 14.737 1.00 97.88 169 LEU A C 1
ATOM 1308 O O . LEU A 1 169 ? -11.195 -4.490 14.980 1.00 97.88 169 LEU A O 1
ATOM 1312 N N . VAL A 1 170 ? -12.404 -2.740 15.684 1.00 98.12 170 VAL A N 1
ATOM 1313 C CA . VAL A 1 170 ? -11.948 -2.837 17.079 1.00 98.12 170 VAL A CA 1
ATOM 1314 C C . VAL A 1 170 ? -12.330 -4.186 17.696 1.00 98.12 170 VAL A C 1
ATOM 1316 O O . VAL A 1 170 ? -11.468 -4.864 18.252 1.00 98.12 170 VAL A O 1
ATOM 1319 N N . ASP A 1 171 ? -13.583 -4.629 17.559 1.00 97.88 171 ASP A N 1
ATOM 1320 C CA . ASP A 1 171 ? -14.010 -5.957 18.031 1.00 97.88 171 ASP A CA 1
ATOM 1321 C C . ASP A 1 171 ? -13.207 -7.085 17.359 1.00 97.88 171 ASP A C 1
ATOM 1323 O O . ASP A 1 171 ? -12.771 -8.022 18.032 1.00 97.88 171 ASP A O 1
ATOM 1327 N N . ALA A 1 172 ? -12.938 -6.976 16.056 1.00 98.25 172 ALA A N 1
ATOM 1328 C CA . ALA A 1 172 ? -12.110 -7.926 15.324 1.00 98.25 172 ALA A CA 1
ATOM 1329 C C . ALA A 1 172 ? -10.677 -8.009 15.879 1.00 98.25 172 ALA A C 1
ATOM 1331 O O . ALA A 1 172 ? -10.190 -9.118 16.113 1.00 98.25 172 ALA A O 1
ATOM 1332 N N . LEU A 1 173 ? -10.032 -6.868 16.144 1.00 98.38 173 LEU A N 1
ATOM 1333 C CA . LEU A 1 173 ? -8.685 -6.807 16.721 1.00 98.38 173 LEU A CA 1
ATOM 1334 C C . LEU A 1 173 ? -8.639 -7.469 18.098 1.00 98.38 173 LEU A C 1
ATOM 1336 O O . LEU A 1 173 ? -7.811 -8.345 18.322 1.00 98.38 173 LEU A O 1
ATOM 1340 N N . TYR A 1 174 ? -9.579 -7.137 18.986 1.00 98.12 174 TYR A N 1
ATOM 1341 C CA . TYR A 1 174 ? -9.628 -7.715 20.333 1.00 98.12 174 TYR A CA 1
ATOM 1342 C C . TYR A 1 174 ? -9.874 -9.227 20.336 1.00 98.12 174 TYR A C 1
ATOM 1344 O O . TYR A 1 174 ? -9.346 -9.941 21.190 1.00 98.12 174 TYR A O 1
ATOM 1352 N N . ARG A 1 175 ? -10.678 -9.733 19.395 1.00 97.62 175 ARG A N 1
ATOM 1353 C CA . ARG A 1 175 ? -10.912 -11.177 19.244 1.00 97.62 175 ARG A CA 1
ATOM 1354 C C . ARG A 1 175 ? -9.720 -11.911 18.648 1.00 97.62 175 ARG A C 1
ATOM 1356 O O . ARG A 1 175 ? -9.563 -13.100 18.917 1.00 97.62 175 ARG A O 1
ATOM 1363 N N . TYR A 1 176 ? -8.943 -11.237 17.805 1.00 98.12 176 TYR A N 1
ATOM 1364 C CA . TYR A 1 176 ? -7.765 -11.809 17.170 1.00 98.12 176 TYR A CA 1
ATOM 1365 C C . TYR A 1 176 ? -6.574 -11.842 18.133 1.00 98.12 176 TYR A C 1
ATOM 1367 O O . TYR A 1 176 ? -6.040 -12.914 18.409 1.00 98.12 176 TYR A O 1
ATOM 1375 N N . ASP A 1 177 ? -6.215 -10.683 18.684 1.00 97.81 177 ASP A N 1
ATOM 1376 C CA . ASP A 1 177 ? -5.196 -10.525 19.715 1.00 97.81 177 ASP A CA 1
ATOM 1377 C C . ASP A 1 177 ? -5.579 -9.363 20.643 1.00 97.81 177 ASP A C 1
ATOM 1379 O O . ASP A 1 177 ? -5.449 -8.182 20.316 1.00 97.81 177 ASP A O 1
ATOM 1383 N N . MET A 1 178 ? -6.052 -9.717 21.837 1.00 97.25 178 MET A N 1
ATOM 1384 C CA . MET A 1 178 ? -6.487 -8.757 22.849 1.00 97.25 178 MET A CA 1
ATOM 1385 C C . MET A 1 178 ? -5.366 -7.802 23.284 1.00 97.25 178 MET A C 1
ATOM 1387 O O . MET A 1 178 ? -5.638 -6.633 23.548 1.00 97.25 178 MET A O 1
ATOM 1391 N N . ASN A 1 179 ? -4.113 -8.270 23.353 1.00 97.56 179 ASN A N 1
ATOM 1392 C CA . ASN A 1 179 ? -2.994 -7.424 23.774 1.00 97.56 179 ASN A CA 1
ATOM 1393 C C . ASN A 1 179 ? -2.628 -6.418 22.683 1.00 97.56 179 ASN A C 1
ATOM 1395 O O . ASN A 1 179 ? -2.302 -5.272 22.989 1.00 97.56 179 ASN A O 1
ATOM 1399 N N . GLU A 1 180 ? -2.678 -6.848 21.423 1.0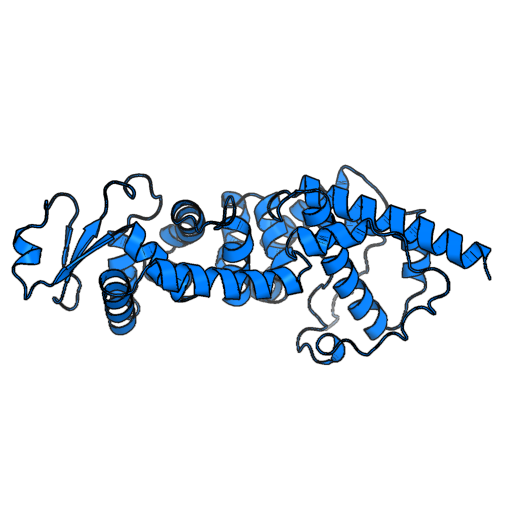0 97.25 180 GLU A N 1
ATOM 1400 C CA . GLU A 1 180 ? -2.471 -5.980 20.263 1.00 97.25 180 GLU A CA 1
ATOM 1401 C C . GLU A 1 180 ? -3.562 -4.905 20.189 1.00 97.25 180 GLU A C 1
ATOM 1403 O O . GLU A 1 180 ? -3.257 -3.714 20.146 1.00 97.25 180 GLU A O 1
ATOM 1408 N N . GLY A 1 181 ? -4.835 -5.309 20.289 1.00 97.75 181 GLY A N 1
ATOM 1409 C CA . GLY A 1 181 ? -5.970 -4.385 20.298 1.00 97.75 181 GLY A CA 1
ATOM 1410 C C . GLY A 1 181 ? -5.893 -3.357 21.433 1.00 97.75 181 GLY A C 1
ATOM 1411 O O . GLY A 1 181 ? -6.137 -2.169 21.210 1.00 97.75 181 GLY A O 1
ATOM 1412 N N . PHE A 1 182 ? -5.498 -3.783 22.637 1.00 98.06 182 PHE A N 1
ATOM 1413 C CA . PHE A 1 182 ? -5.260 -2.878 23.764 1.00 98.06 182 PHE A CA 1
ATOM 1414 C C . PHE A 1 182 ? -4.123 -1.888 23.487 1.00 98.06 182 PHE A C 1
ATOM 1416 O O . PHE A 1 182 ? -4.284 -0.684 23.716 1.00 98.06 182 PHE A O 1
ATOM 1423 N N . ARG A 1 183 ? -2.983 -2.368 22.974 1.00 98.19 183 ARG A N 1
ATOM 1424 C CA . ARG A 1 183 ? -1.816 -1.522 22.685 1.00 98.19 183 ARG A CA 1
ATOM 1425 C C . ARG A 1 183 ? -2.142 -0.456 21.643 1.00 98.19 183 ARG A C 1
ATOM 1427 O O . ARG A 1 183 ? -1.881 0.716 21.894 1.00 98.19 183 ARG A O 1
ATOM 1434 N N . LEU A 1 184 ? -2.776 -0.844 20.538 1.00 98.31 184 LEU A N 1
ATOM 1435 C CA . LEU A 1 184 ? -3.118 0.065 19.445 1.00 98.31 184 LEU A CA 1
ATOM 1436 C C . LEU A 1 184 ? -4.127 1.138 19.867 1.00 98.31 184 LEU A C 1
ATOM 1438 O O . LEU A 1 184 ? -3.948 2.306 19.533 1.00 98.31 184 LEU A O 1
ATOM 1442 N N . LEU A 1 185 ? -5.156 0.792 20.652 1.00 98.12 185 LEU A N 1
ATOM 1443 C CA . LEU A 1 185 ? -6.084 1.802 21.181 1.00 98.12 185 LEU A CA 1
ATOM 1444 C C . LEU A 1 185 ? -5.421 2.734 22.199 1.00 98.12 185 LEU A C 1
ATOM 1446 O O . LEU A 1 185 ? -5.747 3.922 22.248 1.00 98.12 185 LEU A O 1
ATOM 1450 N N . THR A 1 186 ? -4.488 2.212 22.999 1.00 97.81 186 THR A N 1
ATOM 1451 C CA . THR A 1 186 ? -3.698 3.029 23.927 1.00 97.81 186 THR A CA 1
ATOM 1452 C C . THR A 1 186 ? -2.850 4.037 23.153 1.00 97.81 186 THR A C 1
ATOM 1454 O O . THR A 1 186 ? -2.892 5.228 23.462 1.00 97.81 186 THR A O 1
ATOM 1457 N N . ALA A 1 187 ? -2.137 3.581 22.121 1.00 97.94 187 ALA A N 1
ATOM 1458 C CA . ALA A 1 187 ? -1.345 4.432 21.242 1.00 97.94 187 ALA A CA 1
ATOM 1459 C C . ALA A 1 187 ? -2.226 5.482 20.547 1.00 97.94 187 ALA A C 1
ATOM 1461 O O . ALA A 1 187 ? -1.963 6.675 20.656 1.00 97.94 187 ALA A O 1
ATOM 1462 N N . ALA A 1 188 ? -3.363 5.076 19.974 1.00 97.38 188 ALA A N 1
ATOM 1463 C CA . ALA A 1 188 ? -4.293 5.985 19.302 1.00 97.38 188 ALA A CA 1
ATOM 1464 C C . ALA A 1 188 ? -4.866 7.080 20.223 1.00 97.38 188 ALA A C 1
ATOM 1466 O O . ALA A 1 188 ? -5.243 8.153 19.746 1.00 97.38 188 ALA A O 1
ATOM 1467 N N . LYS A 1 189 ? -4.942 6.828 21.538 1.00 95.69 189 LYS A N 1
ATOM 1468 C CA . LYS A 1 189 ? -5.365 7.821 22.537 1.00 95.69 189 LYS A CA 1
ATOM 1469 C C . LYS A 1 189 ? -4.246 8.788 22.928 1.00 95.69 189 LYS A C 1
ATOM 1471 O O . LYS A 1 189 ? -4.534 9.962 23.159 1.00 95.69 189 LYS A O 1
ATOM 1476 N N . TRP A 1 190 ? -3.017 8.297 23.088 1.00 96.44 190 TRP A N 1
ATOM 1477 C CA . TRP A 1 190 ? -1.945 9.028 23.775 1.00 96.44 190 TRP A CA 1
ATOM 1478 C C . TRP A 1 190 ? -0.828 9.538 22.871 1.00 96.44 190 TRP A C 1
ATOM 1480 O O . TRP A 1 190 ? -0.157 10.504 23.237 1.00 96.44 190 TRP A O 1
ATOM 1490 N N . GLU A 1 191 ? -0.599 8.904 21.726 1.00 94.69 191 GLU A N 1
ATOM 1491 C CA . GLU A 1 191 ? 0.488 9.279 20.833 1.00 94.69 191 GLU A CA 1
ATOM 1492 C C . GLU A 1 191 ? 0.165 10.538 20.034 1.00 94.69 191 GLU A C 1
ATOM 1494 O O . GLU A 1 191 ? -0.979 10.841 19.681 1.00 94.69 191 GLU A O 1
ATOM 1499 N N . LEU A 1 192 ? 1.216 11.310 19.764 1.00 95.12 192 LEU A N 1
ATOM 1500 C CA . LEU A 1 192 ? 1.100 12.545 19.015 1.00 95.12 192 LEU A CA 1
ATOM 1501 C C . LEU A 1 192 ? 1.046 12.233 17.518 1.00 95.12 192 LEU A C 1
ATOM 1503 O O . LEU A 1 192 ? 2.053 11.852 16.925 1.00 95.12 192 LEU A O 1
ATOM 1507 N N . GLN A 1 193 ? -0.113 12.480 16.907 1.00 94.12 193 GLN A N 1
ATOM 1508 C CA . GLN A 1 193 ? -0.373 12.189 15.490 1.00 94.12 193 GLN A CA 1
ATOM 1509 C C . GLN A 1 193 ? 0.680 12.790 14.550 1.00 94.12 193 GLN A C 1
ATOM 1511 O O . GLN A 1 193 ? 1.146 12.100 13.656 1.00 94.12 193 GLN A O 1
ATOM 1516 N N . SER A 1 194 ? 1.144 14.019 14.800 1.00 95.12 194 SER A N 1
ATOM 1517 C CA . SER A 1 194 ? 2.157 14.652 13.944 1.00 95.12 194 SER A CA 1
ATOM 1518 C C . SER A 1 194 ? 3.508 13.926 13.946 1.00 95.12 194 SER A C 1
ATOM 1520 O O . SER A 1 194 ? 4.230 13.999 12.961 1.00 95.12 194 SER A O 1
ATOM 1522 N N . SER A 1 195 ? 3.867 13.250 15.046 1.00 96.88 195 SER A N 1
ATOM 1523 C CA . SER A 1 195 ? 5.090 12.435 15.102 1.00 96.88 195 SER A CA 1
ATOM 1524 C C . SER A 1 195 ? 4.927 11.179 14.252 1.00 96.88 195 SER A C 1
ATOM 1526 O O . SER A 1 195 ? 5.788 10.870 13.438 1.00 96.88 195 SER A O 1
ATOM 1528 N N . LEU A 1 196 ? 3.787 10.500 14.400 1.00 96.56 196 LEU A N 1
ATOM 1529 C CA . LEU A 1 196 ? 3.466 9.296 13.635 1.00 96.56 196 LEU A CA 1
ATOM 1530 C C . LEU A 1 196 ? 3.377 9.580 12.133 1.00 96.56 196 LEU A C 1
ATOM 1532 O O . LEU A 1 196 ? 3.843 8.781 11.330 1.00 96.56 196 LEU A O 1
ATOM 1536 N N . GLU A 1 197 ? 2.811 10.725 11.745 1.00 96.44 197 GLU A N 1
ATOM 1537 C CA . GLU A 1 197 ? 2.755 11.162 10.346 1.00 96.44 197 GLU A CA 1
ATOM 1538 C C . GLU A 1 197 ? 4.153 11.382 9.757 1.00 96.44 197 GLU A C 1
ATOM 1540 O O . GLU A 1 197 ? 4.402 10.976 8.621 1.00 96.44 197 GLU A O 1
ATOM 1545 N N . GLU A 1 198 ? 5.070 11.995 10.512 1.00 96.31 198 GLU A N 1
ATOM 1546 C CA . GLU A 1 198 ? 6.452 12.214 10.072 1.00 96.31 198 GLU A CA 1
ATOM 1547 C C . GLU A 1 198 ? 7.197 10.886 9.881 1.00 96.31 198 GLU A C 1
ATOM 1549 O O . GLU A 1 198 ? 7.806 10.670 8.827 1.00 96.31 198 GLU A O 1
ATOM 1554 N N . ASP A 1 199 ? 7.093 9.976 10.852 1.00 96.75 199 ASP A N 1
ATOM 1555 C CA . ASP A 1 199 ? 7.722 8.655 10.795 1.00 96.75 199 ASP A CA 1
ATOM 1556 C C . ASP A 1 199 ? 7.149 7.817 9.639 1.00 96.75 199 ASP A C 1
ATOM 1558 O O . ASP A 1 199 ? 7.896 7.310 8.793 1.00 96.75 199 ASP A O 1
ATOM 1562 N N . ALA A 1 200 ? 5.820 7.754 9.517 1.00 96.69 200 ALA A N 1
ATOM 1563 C CA . ALA A 1 200 ? 5.142 7.058 8.427 1.00 96.69 200 ALA A CA 1
ATOM 1564 C C . ALA A 1 200 ? 5.539 7.620 7.052 1.00 96.69 200 ALA A C 1
ATOM 1566 O O . ALA A 1 200 ? 5.822 6.860 6.118 1.00 96.69 200 ALA A O 1
ATOM 1567 N N . LEU A 1 201 ? 5.621 8.950 6.919 1.00 95.31 201 LEU A N 1
ATOM 1568 C CA . LEU A 1 201 ? 6.057 9.598 5.685 1.00 95.31 201 LEU A CA 1
ATOM 1569 C C . LEU A 1 201 ? 7.522 9.275 5.370 1.00 95.31 201 LEU A C 1
ATOM 1571 O O . LEU A 1 201 ? 7.858 9.058 4.200 1.00 95.31 201 LEU A O 1
ATOM 1575 N N . HIS A 1 202 ? 8.394 9.223 6.378 1.00 95.25 202 HIS A N 1
ATOM 1576 C CA . HIS A 1 202 ? 9.799 8.867 6.207 1.00 95.25 202 HIS A CA 1
ATOM 1577 C C . HIS A 1 202 ? 9.956 7.434 5.683 1.00 95.25 202 HIS A C 1
ATOM 1579 O O . HIS A 1 202 ? 10.623 7.221 4.663 1.00 95.25 202 HIS A O 1
ATOM 1585 N N . PHE A 1 203 ? 9.289 6.464 6.317 1.00 94.69 203 PHE A N 1
ATOM 1586 C CA . PHE A 1 203 ? 9.325 5.061 5.900 1.00 94.69 203 PHE A CA 1
ATOM 1587 C C . PHE A 1 203 ? 8.764 4.859 4.495 1.00 94.69 203 PHE A C 1
ATOM 1589 O O . PHE A 1 203 ? 9.415 4.234 3.649 1.00 94.69 203 PHE A O 1
ATOM 1596 N N . ARG A 1 204 ? 7.598 5.452 4.215 1.00 95.00 204 ARG A N 1
ATOM 1597 C CA . ARG A 1 204 ? 6.999 5.461 2.880 1.00 95.00 204 ARG A CA 1
ATOM 1598 C C . ARG A 1 204 ? 7.960 6.024 1.843 1.00 95.00 204 ARG A C 1
ATOM 1600 O O . ARG A 1 204 ? 8.159 5.420 0.792 1.00 95.00 204 ARG A O 1
ATOM 1607 N N . THR A 1 205 ? 8.548 7.188 2.121 1.00 93.19 205 THR A N 1
ATOM 1608 C CA . THR A 1 205 ? 9.459 7.856 1.185 1.00 93.19 205 THR A CA 1
ATOM 1609 C C . THR A 1 205 ? 10.628 6.940 0.851 1.00 93.19 205 THR A C 1
ATOM 1611 O O . THR A 1 205 ? 10.892 6.726 -0.328 1.00 93.19 205 THR A O 1
ATOM 1614 N N . GLY A 1 206 ? 11.263 6.329 1.858 1.00 92.75 206 GLY A N 1
ATOM 1615 C CA . GLY A 1 206 ? 12.357 5.378 1.651 1.00 92.75 206 GLY A CA 1
ATOM 1616 C C . GLY A 1 206 ? 11.983 4.239 0.697 1.00 92.75 206 GLY A C 1
ATOM 1617 O O . GLY A 1 206 ? 12.669 4.028 -0.303 1.00 92.75 206 GLY A O 1
ATOM 1618 N N . ARG A 1 207 ? 10.852 3.564 0.940 1.00 92.06 207 ARG A N 1
ATOM 1619 C CA . ARG A 1 207 ? 10.384 2.443 0.100 1.00 92.06 207 ARG A CA 1
ATOM 1620 C C . ARG A 1 207 ? 10.002 2.873 -1.317 1.00 92.06 207 ARG A C 1
ATOM 1622 O O . ARG A 1 207 ? 10.304 2.181 -2.288 1.00 92.06 207 ARG A O 1
ATOM 1629 N N . LEU A 1 208 ? 9.369 4.034 -1.471 1.00 92.56 208 LEU A N 1
ATOM 1630 C CA . LEU A 1 208 ? 9.018 4.569 -2.787 1.00 92.56 208 LEU A CA 1
ATOM 1631 C C . LEU A 1 208 ? 10.259 4.982 -3.598 1.00 92.56 208 LEU A C 1
ATOM 1633 O O . LEU A 1 208 ? 10.300 4.752 -4.813 1.00 92.56 208 LEU A O 1
ATOM 1637 N N . GLU A 1 209 ? 11.301 5.516 -2.951 1.00 91.19 209 GLU A N 1
ATOM 1638 C CA . GLU A 1 209 ? 12.569 5.838 -3.616 1.00 91.19 209 GLU A CA 1
ATOM 1639 C C . GLU A 1 209 ? 13.276 4.593 -4.180 1.00 91.19 209 GLU A C 1
ATOM 1641 O O . GLU A 1 209 ? 13.910 4.677 -5.240 1.00 91.19 209 GLU A O 1
ATOM 1646 N N . GLU A 1 210 ? 13.147 3.432 -3.526 1.00 86.81 210 GLU A N 1
ATOM 1647 C CA . GLU A 1 210 ? 13.696 2.160 -4.021 1.00 86.81 210 GLU A CA 1
ATOM 1648 C C . GLU A 1 210 ? 13.086 1.748 -5.367 1.00 86.81 210 GLU A C 1
ATOM 1650 O O . GLU A 1 210 ? 13.782 1.188 -6.216 1.00 86.81 210 GLU A O 1
ATOM 1655 N N . MET A 1 211 ? 11.818 2.096 -5.606 1.00 87.44 211 MET A N 1
ATOM 1656 C CA . MET A 1 211 ? 11.124 1.893 -6.885 1.00 87.44 211 MET A CA 1
ATOM 1657 C C . MET A 1 211 ? 11.325 3.050 -7.876 1.00 87.44 211 MET A C 1
ATOM 1659 O O . MET A 1 211 ? 10.800 3.017 -8.987 1.00 87.44 211 MET A O 1
ATOM 1663 N N . GLY A 1 212 ? 12.098 4.071 -7.500 1.00 90.19 212 GLY A N 1
ATOM 1664 C CA . GLY A 1 212 ? 12.396 5.238 -8.329 1.00 90.19 212 GLY A CA 1
ATOM 1665 C C . GLY A 1 212 ? 11.427 6.406 -8.179 1.00 90.19 212 GLY A C 1
ATOM 1666 O O . GLY A 1 212 ? 11.652 7.443 -8.801 1.00 90.19 212 GLY A O 1
ATOM 1667 N N . PHE A 1 213 ? 10.400 6.300 -7.332 1.00 93.19 213 PHE A N 1
ATOM 1668 C CA . PHE A 1 213 ? 9.481 7.402 -7.027 1.00 93.19 213 PHE A CA 1
ATOM 1669 C C . PHE A 1 213 ? 10.121 8.374 -6.027 1.00 93.19 213 PHE A C 1
ATOM 1671 O O . PHE A 1 213 ? 9.713 8.501 -4.877 1.00 93.19 213 PHE A O 1
ATOM 1678 N N . VAL A 1 214 ? 11.181 9.040 -6.474 1.00 93.06 214 VAL A N 1
ATOM 1679 C CA . VAL A 1 214 ? 11.954 9.993 -5.671 1.00 93.06 214 VAL A CA 1
ATOM 1680 C C . VAL A 1 214 ? 11.276 11.356 -5.586 1.00 93.06 214 VAL A C 1
ATOM 1682 O O . VAL A 1 214 ? 10.457 11.707 -6.430 1.00 93.06 214 VAL A O 1
ATOM 1685 N N . GLY A 1 215 ? 11.681 12.187 -4.623 1.00 91.44 215 GLY A N 1
ATOM 1686 C CA . GLY A 1 215 ? 11.170 13.556 -4.503 1.00 91.44 215 GLY A CA 1
ATOM 1687 C C . GLY A 1 215 ? 11.337 14.391 -5.785 1.00 91.44 215 GLY A C 1
ATOM 1688 O O . GLY A 1 215 ? 12.347 14.302 -6.489 1.00 91.44 215 GLY A O 1
ATOM 1689 N N . ARG A 1 216 ? 10.364 15.270 -6.070 1.00 90.62 216 ARG A N 1
ATOM 1690 C CA . ARG A 1 216 ? 10.267 16.034 -7.333 1.00 90.62 216 ARG A CA 1
ATOM 1691 C C . ARG A 1 216 ? 11.548 16.777 -7.723 1.00 90.62 216 ARG A C 1
ATOM 1693 O O . ARG A 1 216 ? 11.919 16.786 -8.891 1.00 90.62 216 ARG A O 1
ATOM 1700 N N . VAL A 1 217 ? 12.250 17.376 -6.759 1.00 91.88 217 VAL A N 1
ATOM 1701 C CA . VAL A 1 217 ? 13.520 18.089 -7.007 1.00 91.88 217 VAL A CA 1
ATOM 1702 C C . VAL A 1 217 ? 14.589 17.151 -7.577 1.00 91.88 217 VAL A C 1
ATOM 1704 O O . VAL A 1 217 ? 15.295 17.519 -8.514 1.00 91.88 217 VAL A O 1
ATOM 1707 N N . ARG A 1 218 ? 14.684 15.927 -7.047 1.00 91.19 218 ARG A N 1
ATOM 1708 C CA . ARG A 1 218 ? 15.595 14.892 -7.544 1.00 91.19 218 ARG A CA 1
ATOM 1709 C C . ARG A 1 218 ? 15.131 14.366 -8.900 1.00 91.19 218 ARG A C 1
ATOM 1711 O O . ARG A 1 218 ? 15.956 14.216 -9.793 1.00 91.19 218 ARG A O 1
ATOM 1718 N N . ALA A 1 219 ? 13.824 14.182 -9.084 1.00 94.00 219 ALA A N 1
ATOM 1719 C CA . ALA A 1 219 ? 13.251 13.730 -10.349 1.00 94.00 219 ALA A CA 1
ATOM 1720 C C . ALA A 1 219 ? 13.542 14.678 -11.523 1.00 94.00 219 ALA A C 1
ATOM 1722 O O . ALA A 1 219 ? 13.893 14.228 -12.611 1.00 94.00 219 ALA A O 1
ATOM 1723 N N . MET A 1 220 ? 13.513 15.995 -11.293 1.00 92.81 220 MET A N 1
ATOM 1724 C CA . MET A 1 220 ? 13.830 17.000 -12.318 1.00 92.81 220 MET A CA 1
ATOM 1725 C C . MET A 1 220 ? 15.256 16.895 -12.879 1.00 92.81 220 MET A C 1
ATOM 1727 O O . MET A 1 220 ? 15.510 17.407 -13.971 1.00 92.81 220 MET A O 1
ATOM 1731 N N . GLN A 1 221 ? 16.182 16.214 -12.189 1.00 89.44 221 GLN A N 1
ATOM 1732 C CA . GLN A 1 221 ? 17.523 15.945 -12.720 1.00 89.44 221 GLN A CA 1
ATOM 1733 C C . GLN A 1 221 ? 17.494 15.073 -13.981 1.00 89.44 221 GLN A C 1
ATOM 1735 O O . GLN A 1 221 ? 18.454 15.111 -14.745 1.00 89.44 221 GLN A O 1
ATOM 1740 N N . LEU A 1 222 ? 16.398 14.353 -14.247 1.00 90.12 222 LEU A N 1
ATOM 1741 C CA . LEU A 1 222 ? 16.201 13.603 -15.488 1.00 90.12 222 LEU A CA 1
ATOM 1742 C C . LEU A 1 222 ? 16.340 14.486 -16.740 1.00 90.12 222 LEU A C 1
ATOM 1744 O O . LEU A 1 222 ? 16.839 14.030 -17.763 1.00 90.12 222 LEU A O 1
ATOM 1748 N N . PHE A 1 223 ? 15.933 15.754 -16.656 1.00 89.38 223 PHE A N 1
ATOM 1749 C CA . PHE A 1 223 ? 16.016 16.704 -17.770 1.00 89.38 223 PHE A CA 1
ATOM 1750 C C . PHE A 1 223 ? 17.358 17.441 -17.842 1.00 89.38 223 PHE A C 1
ATOM 1752 O O . PHE A 1 223 ? 17.554 18.287 -18.718 1.00 89.38 223 PHE A O 1
ATOM 1759 N N . ALA A 1 224 ? 18.282 17.166 -16.919 1.00 88.06 224 ALA A N 1
ATOM 1760 C CA . ALA A 1 224 ? 19.600 17.771 -16.965 1.00 88.06 224 ALA A CA 1
ATOM 1761 C C . ALA A 1 224 ? 20.371 17.245 -18.189 1.00 88.06 224 ALA A C 1
ATOM 1763 O O . ALA A 1 224 ? 20.331 16.048 -18.482 1.00 88.06 224 ALA A O 1
ATOM 1764 N N . PRO A 1 225 ? 21.105 18.112 -18.910 1.00 81.44 225 PRO A N 1
ATOM 1765 C CA . PRO A 1 225 ? 21.937 17.654 -20.010 1.00 81.44 225 PRO A CA 1
ATOM 1766 C C . PRO A 1 225 ? 22.986 16.657 -19.491 1.00 81.44 225 PRO A C 1
ATOM 1768 O O . PRO A 1 225 ? 23.553 16.875 -18.412 1.00 81.44 225 PRO A O 1
ATOM 1771 N N . PRO A 1 226 ? 23.299 15.594 -20.254 1.00 74.38 226 PRO A N 1
ATOM 1772 C CA . PRO A 1 226 ? 24.315 14.641 -19.841 1.00 74.38 226 PRO A CA 1
ATOM 1773 C C . PRO A 1 226 ? 25.671 15.353 -19.684 1.00 74.38 226 PRO A C 1
ATOM 1775 O O . PRO A 1 226 ? 26.012 16.232 -20.488 1.00 74.38 226 PRO A O 1
ATOM 1778 N N . PRO A 1 227 ? 26.468 15.008 -18.658 1.00 71.56 227 PRO A N 1
ATOM 1779 C CA . PRO A 1 227 ? 27.752 15.654 -18.420 1.00 71.56 227 PRO A CA 1
ATOM 1780 C C . PRO A 1 227 ? 28.702 15.431 -19.606 1.00 71.56 227 PRO A C 1
ATOM 1782 O O . PRO A 1 227 ? 28.990 14.299 -19.991 1.00 71.56 227 PRO A O 1
ATOM 1785 N N . LYS A 1 228 ? 29.225 16.522 -20.181 1.00 71.69 228 LYS A N 1
ATOM 1786 C CA . LYS A 1 228 ? 30.182 16.466 -21.298 1.00 71.69 228 LYS A CA 1
ATOM 1787 C C . LYS A 1 228 ? 31.503 15.839 -20.843 1.00 71.69 228 LYS A C 1
ATOM 1789 O O . LYS A 1 228 ? 32.078 16.278 -19.852 1.00 71.69 228 LYS A O 1
ATOM 1794 N N . GLY A 1 229 ? 32.004 14.851 -21.585 1.00 65.19 229 GLY A N 1
ATOM 1795 C CA . GLY A 1 229 ? 33.338 14.274 -21.368 1.00 65.19 229 GLY A CA 1
ATOM 1796 C C . GLY A 1 229 ? 33.491 13.420 -20.105 1.00 65.19 229 GLY A C 1
ATOM 1797 O O . GLY A 1 229 ? 34.610 13.037 -19.768 1.00 65.19 229 GLY A O 1
ATOM 1798 N N . ARG A 1 230 ? 32.399 13.100 -19.398 1.00 55.62 230 ARG A N 1
ATOM 1799 C CA . ARG A 1 230 ? 32.445 12.134 -18.299 1.00 55.62 230 ARG A CA 1
ATOM 1800 C C . ARG A 1 230 ? 32.413 10.735 -18.906 1.00 55.62 230 ARG A C 1
ATOM 1802 O O . ARG A 1 230 ? 31.442 10.384 -19.570 1.00 55.62 230 ARG A O 1
ATOM 1809 N N . ALA A 1 231 ? 33.462 9.945 -18.676 1.00 59.94 231 ALA A N 1
ATOM 1810 C CA . ALA A 1 231 ? 33.379 8.507 -18.903 1.00 59.94 231 ALA A CA 1
ATOM 1811 C C . ALA A 1 231 ? 32.138 7.991 -18.167 1.00 59.94 231 ALA A C 1
ATOM 1813 O O . ALA A 1 231 ? 31.927 8.374 -17.009 1.00 59.94 231 ALA A O 1
ATOM 1814 N N . LEU A 1 232 ? 31.316 7.175 -18.837 1.00 60.28 232 LEU A N 1
ATOM 1815 C CA . LEU A 1 232 ? 30.205 6.499 -18.171 1.00 60.28 232 LEU A CA 1
ATOM 1816 C C . LEU A 1 232 ? 30.761 5.892 -16.876 1.00 60.28 232 LEU A C 1
ATOM 1818 O O . LEU A 1 232 ? 31.824 5.258 -16.934 1.00 60.28 232 LEU A O 1
ATOM 1822 N N . PRO A 1 233 ? 30.139 6.159 -15.711 1.00 57.50 233 PRO A N 1
ATOM 1823 C CA . PRO A 1 233 ? 30.613 5.573 -14.471 1.00 57.50 233 PRO A CA 1
ATOM 1824 C C . PRO A 1 233 ? 30.752 4.071 -14.705 1.00 57.50 233 PRO A C 1
ATOM 1826 O O . PRO A 1 233 ? 29.856 3.449 -15.284 1.00 57.50 233 PRO A O 1
ATOM 1829 N N . LYS A 1 234 ? 31.907 3.497 -14.331 1.00 52.16 234 LYS A N 1
ATOM 1830 C CA . LYS A 1 234 ? 32.044 2.039 -14.341 1.00 52.16 234 LYS A CA 1
ATOM 1831 C C . LYS A 1 234 ? 30.856 1.513 -13.562 1.00 52.16 234 LYS A C 1
ATOM 1833 O O . LYS A 1 234 ? 30.577 2.038 -12.491 1.00 52.16 234 LYS A O 1
ATOM 1838 N N . ALA A 1 235 ? 30.148 0.553 -14.142 1.00 54.91 235 ALA A N 1
ATOM 1839 C CA . ALA A 1 235 ? 28.952 -0.007 -13.552 1.00 54.91 235 ALA A CA 1
ATOM 1840 C C . ALA A 1 235 ? 29.330 -0.602 -12.187 1.00 54.91 235 ALA A C 1
ATOM 1842 O O . ALA A 1 235 ? 29.784 -1.742 -12.109 1.00 54.91 235 ALA A O 1
ATOM 1843 N N . GLU A 1 236 ? 29.213 0.187 -11.120 1.00 48.03 236 GLU A N 1
ATOM 1844 C CA . GLU A 1 236 ? 29.497 -0.282 -9.771 1.00 48.03 236 GLU A CA 1
ATOM 1845 C C . GLU A 1 236 ? 28.515 -1.418 -9.470 1.00 48.03 236 GLU A C 1
ATOM 1847 O O . GLU A 1 236 ? 27.397 -1.415 -10.010 1.00 48.03 236 GLU A O 1
ATOM 1852 N N . PRO A 1 237 ? 28.925 -2.448 -8.716 1.00 46.78 237 PRO A N 1
ATOM 1853 C CA . PRO A 1 237 ? 27.988 -3.447 -8.236 1.00 46.78 237 PRO A CA 1
ATOM 1854 C C . PRO A 1 237 ? 26.857 -2.712 -7.520 1.00 46.78 237 PRO A C 1
ATOM 1856 O O . PRO A 1 237 ? 27.121 -1.900 -6.640 1.00 46.78 237 PRO A O 1
ATOM 1859 N N . ILE A 1 238 ? 25.610 -2.960 -7.914 1.00 51.59 238 ILE A N 1
ATOM 1860 C CA . ILE A 1 238 ? 24.484 -2.476 -7.119 1.00 51.59 238 ILE A CA 1
ATOM 1861 C C . ILE A 1 238 ? 24.541 -3.271 -5.814 1.00 51.59 238 ILE A C 1
ATOM 1863 O O . ILE A 1 238 ? 24.278 -4.479 -5.820 1.00 51.59 238 ILE A O 1
ATOM 1867 N N . GLU A 1 239 ? 24.924 -2.621 -4.716 1.00 42.84 239 GLU A N 1
ATOM 1868 C CA . GLU A 1 239 ? 24.672 -3.150 -3.378 1.00 42.84 239 GLU A CA 1
ATOM 1869 C C . GLU A 1 239 ? 23.153 -3.333 -3.259 1.00 42.84 239 GLU A C 1
ATOM 1871 O O . GLU A 1 239 ? 22.400 -2.371 -3.359 1.00 42.84 239 GLU A O 1
ATOM 1876 N N . GLY A 1 240 ? 22.692 -4.585 -3.183 1.00 43.25 240 GLY A N 1
ATOM 1877 C CA . GLY A 1 240 ? 21.266 -4.920 -3.201 1.00 43.25 240 GLY A CA 1
ATOM 1878 C C . GLY A 1 240 ? 20.816 -5.770 -4.393 1.00 43.25 240 GLY A C 1
ATOM 1879 O O . GLY A 1 240 ? 20.142 -6.762 -4.163 1.00 43.25 240 GLY A O 1
ATOM 1880 N N . ALA A 1 241 ? 21.221 -5.504 -5.644 1.00 43.66 241 ALA A N 1
ATOM 1881 C CA . ALA A 1 241 ? 20.718 -6.298 -6.789 1.00 43.66 241 ALA A CA 1
ATOM 1882 C C . ALA A 1 241 ? 21.332 -7.709 -6.869 1.00 43.66 241 ALA A C 1
ATOM 1884 O O . ALA A 1 241 ? 20.691 -8.654 -7.317 1.00 43.66 241 ALA A O 1
ATOM 1885 N N . ALA A 1 242 ? 22.584 -7.868 -6.425 1.00 38.94 242 ALA A N 1
ATOM 1886 C CA . ALA A 1 242 ? 23.270 -9.165 -6.393 1.00 38.94 242 ALA A CA 1
ATOM 1887 C C . ALA A 1 242 ? 23.058 -9.943 -5.078 1.00 38.94 242 ALA A C 1
ATOM 1889 O O . ALA A 1 242 ? 23.377 -11.131 -5.014 1.00 38.94 242 ALA A O 1
ATOM 1890 N N . THR A 1 243 ? 22.548 -9.274 -4.040 1.00 39.75 243 THR A N 1
ATOM 1891 C CA . THR A 1 243 ? 22.285 -9.825 -2.698 1.00 39.75 243 THR A CA 1
ATOM 1892 C C . THR A 1 243 ? 20.799 -9.906 -2.363 1.00 39.75 243 THR A C 1
ATOM 1894 O O . THR A 1 243 ? 20.462 -10.447 -1.313 1.00 39.75 243 THR A O 1
ATOM 1897 N N . ALA A 1 244 ? 19.912 -9.407 -3.233 1.00 40.75 244 ALA A N 1
ATOM 1898 C CA . ALA A 1 244 ? 18.478 -9.559 -3.072 1.00 40.75 244 ALA A CA 1
ATOM 1899 C C . ALA A 1 244 ? 18.142 -11.060 -3.080 1.00 40.75 244 ALA A C 1
ATOM 1901 O O . ALA A 1 244 ? 18.444 -11.744 -4.064 1.00 40.75 244 ALA A O 1
ATOM 1902 N N . PRO A 1 245 ? 17.506 -11.593 -2.026 1.00 41.25 245 PRO A N 1
ATOM 1903 C CA . PRO A 1 245 ? 17.128 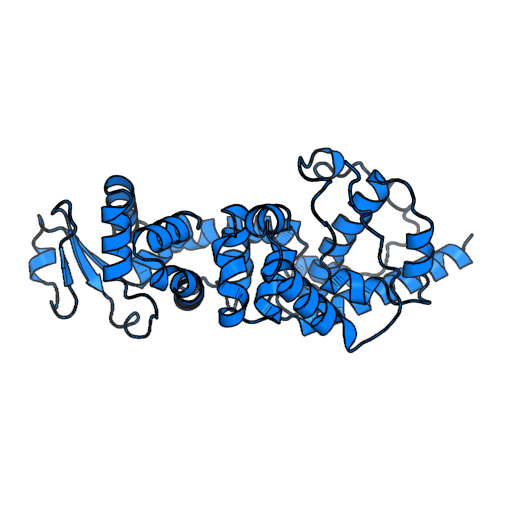-13.005 -1.940 1.00 41.25 245 PRO A CA 1
ATOM 1904 C C . PRO A 1 245 ? 16.092 -13.449 -3.001 1.00 41.25 245 PRO A C 1
ATOM 1906 O O . PRO A 1 245 ? 15.677 -14.603 -2.993 1.00 41.25 245 PRO A O 1
ATOM 1909 N N . ASP A 1 246 ? 15.720 -12.570 -3.943 1.00 48.19 246 ASP A N 1
ATOM 1910 C CA . ASP A 1 246 ? 14.524 -12.644 -4.790 1.00 48.19 246 ASP A CA 1
ATOM 1911 C C . ASP A 1 246 ? 14.755 -12.535 -6.305 1.00 48.19 246 ASP A C 1
ATOM 1913 O O . ASP A 1 246 ? 13.816 -12.270 -7.052 1.00 48.19 246 ASP A O 1
ATOM 1917 N N . ALA A 1 247 ? 15.959 -12.830 -6.800 1.00 41.66 247 ALA A N 1
ATOM 1918 C CA . ALA A 1 247 ? 16.319 -12.867 -8.234 1.00 41.66 247 ALA A CA 1
ATOM 1919 C C . ALA A 1 247 ? 15.473 -13.825 -9.133 1.00 41.66 247 ALA A C 1
ATOM 1921 O O . ALA A 1 247 ? 15.834 -14.116 -10.282 1.00 41.66 247 ALA A O 1
ATOM 1922 N N . GLY A 1 248 ? 14.398 -14.414 -8.596 1.00 42.88 248 GLY A N 1
ATOM 1923 C CA . GLY A 1 248 ? 13.393 -15.220 -9.293 1.00 42.88 248 GLY A CA 1
ATOM 1924 C C . GLY A 1 248 ? 11.994 -14.589 -9.373 1.00 42.88 248 GLY A C 1
ATOM 1925 O O . GLY A 1 248 ? 11.136 -15.177 -10.029 1.00 42.88 248 GLY A O 1
ATOM 1926 N N . ARG A 1 249 ? 11.745 -13.430 -8.744 1.00 55.50 249 ARG A N 1
ATOM 1927 C CA . ARG A 1 249 ? 10.505 -12.654 -8.924 1.00 55.50 249 ARG A CA 1
ATOM 1928 C C . ARG A 1 249 ? 10.613 -11.863 -10.233 1.00 55.50 249 ARG A C 1
ATOM 1930 O O . ARG A 1 249 ? 11.693 -11.383 -10.551 1.00 55.50 249 ARG A O 1
ATOM 1937 N N . ALA A 1 250 ? 9.535 -11.738 -11.009 1.00 55.44 250 ALA A N 1
ATOM 1938 C CA . ALA A 1 250 ? 9.552 -10.899 -12.215 1.00 55.44 250 ALA A CA 1
ATOM 1939 C C . ALA A 1 250 ? 9.894 -9.452 -11.818 1.00 55.44 250 ALA A C 1
ATOM 1941 O O . ALA A 1 250 ? 9.132 -8.848 -11.064 1.00 55.44 250 ALA A O 1
ATOM 1942 N N . GLU A 1 251 ? 11.039 -8.923 -12.258 1.00 72.12 251 GLU A N 1
ATOM 1943 C CA . GLU A 1 251 ? 11.549 -7.641 -11.753 1.00 72.12 251 GLU A CA 1
ATOM 1944 C C . GLU A 1 251 ? 10.961 -6.453 -12.505 1.00 72.12 251 GLU A C 1
ATOM 1946 O O . GLU A 1 251 ? 10.697 -5.418 -11.895 1.00 72.12 251 GLU A O 1
ATOM 1951 N N . LEU A 1 252 ? 10.690 -6.621 -13.801 1.00 78.88 252 LEU A N 1
ATOM 1952 C CA . LEU A 1 252 ? 10.024 -5.615 -14.616 1.00 78.88 252 LEU A CA 1
ATOM 1953 C C . LEU A 1 252 ? 8.500 -5.834 -14.620 1.00 78.88 252 LEU A C 1
ATOM 1955 O O . LEU A 1 252 ? 8.042 -6.882 -15.092 1.00 78.88 252 LEU A O 1
ATOM 1959 N N . PRO A 1 253 ? 7.698 -4.856 -14.160 1.00 86.25 253 PRO A N 1
ATOM 1960 C CA . PRO A 1 253 ? 6.253 -4.931 -14.267 1.00 86.25 253 PRO A CA 1
ATOM 1961 C C . PRO A 1 253 ? 5.793 -5.111 -15.714 1.00 86.25 253 PRO A C 1
ATOM 1963 O O . PRO A 1 253 ? 6.375 -4.520 -16.630 1.00 86.25 253 PRO A O 1
ATOM 1966 N N . ALA A 1 254 ? 4.729 -5.880 -15.942 1.00 82.88 254 ALA A N 1
ATOM 1967 C CA . ALA A 1 254 ? 4.249 -6.172 -17.292 1.00 82.88 254 ALA A CA 1
ATOM 1968 C C . ALA A 1 254 ? 3.825 -4.899 -18.049 1.00 82.88 254 ALA A C 1
ATOM 1970 O O . ALA A 1 254 ? 4.065 -4.803 -19.254 1.00 82.88 254 ALA A O 1
ATOM 1971 N N . LEU A 1 255 ? 3.304 -3.890 -17.333 1.00 85.69 255 LEU A N 1
ATOM 1972 C CA . LEU A 1 255 ? 3.036 -2.548 -17.873 1.00 85.69 255 LEU A CA 1
ATOM 1973 C C . LEU A 1 255 ? 4.287 -1.936 -18.512 1.00 85.69 255 LEU A C 1
ATOM 1975 O O . LEU A 1 255 ? 4.254 -1.414 -19.626 1.00 85.69 255 LEU A O 1
ATOM 1979 N N . TYR A 1 256 ? 5.412 -2.015 -17.800 1.00 88.69 256 TYR A N 1
ATOM 1980 C CA . TYR A 1 256 ? 6.669 -1.415 -18.231 1.00 88.69 256 TYR A CA 1
ATOM 1981 C C . TYR A 1 256 ? 7.273 -2.240 -19.359 1.00 88.69 256 TYR A C 1
ATOM 1983 O O . TYR A 1 256 ? 7.708 -1.677 -20.361 1.00 88.69 256 TYR A O 1
ATOM 1991 N N . ALA A 1 257 ? 7.250 -3.569 -19.228 1.00 83.75 257 ALA A N 1
ATOM 1992 C CA . ALA A 1 257 ? 7.724 -4.486 -20.253 1.00 83.75 257 ALA A CA 1
ATOM 1993 C C . ALA A 1 257 ? 7.014 -4.242 -21.592 1.00 83.75 257 ALA A C 1
ATOM 1995 O O . ALA A 1 257 ? 7.683 -4.140 -22.618 1.00 83.75 257 ALA A O 1
ATOM 1996 N N . GLY A 1 258 ? 5.686 -4.078 -21.584 1.00 81.69 258 GLY A N 1
ATOM 1997 C CA . GLY A 1 258 ? 4.893 -3.770 -22.778 1.00 81.69 258 GLY A CA 1
ATOM 1998 C C . GLY A 1 258 ? 5.370 -2.509 -23.499 1.00 81.69 258 GLY A C 1
ATOM 1999 O O . GLY A 1 258 ? 5.642 -2.538 -24.701 1.00 81.69 258 GLY A O 1
ATOM 2000 N N . ALA A 1 259 ? 5.538 -1.415 -22.754 1.00 85.19 259 ALA A N 1
ATOM 2001 C CA . ALA A 1 259 ? 5.964 -0.135 -23.311 1.00 85.19 259 ALA A CA 1
ATOM 2002 C C . ALA A 1 259 ? 7.433 -0.140 -23.774 1.00 85.19 259 ALA A C 1
ATOM 2004 O O . ALA A 1 259 ? 7.733 0.324 -24.879 1.00 85.19 259 ALA A O 1
ATOM 2005 N N . LEU A 1 260 ? 8.345 -0.674 -22.953 1.00 85.38 260 LEU A N 1
ATOM 2006 C CA . LEU A 1 260 ? 9.792 -0.714 -23.207 1.00 85.38 260 LEU A CA 1
ATOM 2007 C C . LEU A 1 260 ? 10.159 -1.703 -24.323 1.00 85.38 260 LEU A C 1
ATOM 2009 O O . LEU A 1 260 ? 11.058 -1.434 -25.119 1.00 85.38 260 LEU A O 1
ATOM 2013 N N . GLY A 1 261 ? 9.441 -2.823 -24.409 1.00 79.12 261 GLY A N 1
ATOM 2014 C CA . GLY A 1 261 ? 9.666 -3.911 -25.359 1.00 79.12 261 GLY A CA 1
ATOM 2015 C C . GLY A 1 261 ? 9.039 -3.705 -26.737 1.00 79.12 261 GLY A C 1
ATOM 2016 O O . GLY A 1 261 ? 8.935 -4.666 -27.501 1.00 79.12 261 GLY A O 1
ATOM 2017 N N . GLN A 1 262 ? 8.605 -2.484 -27.079 1.00 81.19 262 GLN A N 1
ATOM 2018 C CA . GLN A 1 262 ? 7.985 -2.216 -28.376 1.00 81.19 262 GLN A CA 1
ATOM 2019 C C . GLN A 1 262 ? 8.943 -2.611 -29.527 1.00 81.19 262 GLN A C 1
ATOM 2021 O O . GLN A 1 262 ? 10.049 -2.057 -29.615 1.00 81.19 262 GLN A O 1
ATOM 2026 N N . PRO A 1 263 ? 8.530 -3.528 -30.432 1.00 78.75 263 PRO A N 1
ATOM 2027 C CA . PRO A 1 263 ? 9.396 -4.035 -31.491 1.00 78.75 263 PRO A CA 1
ATOM 2028 C C . PRO A 1 263 ? 9.895 -2.935 -32.418 1.00 78.75 263 PRO A C 1
ATOM 2030 O O . PRO A 1 263 ? 9.157 -2.012 -32.764 1.00 78.75 263 PRO A O 1
ATOM 2033 N N . GLY A 1 264 ? 11.133 -3.087 -32.884 1.00 81.50 264 GLY A N 1
ATOM 2034 C CA . GLY A 1 264 ? 11.743 -2.181 -33.857 1.00 81.50 264 GLY A CA 1
ATOM 2035 C C . GLY A 1 264 ? 12.460 -0.982 -33.237 1.00 81.50 264 GLY A C 1
ATOM 2036 O O . GLY A 1 264 ? 13.143 -0.270 -33.963 1.00 81.50 264 GLY A O 1
ATOM 2037 N N . THR A 1 265 ? 12.383 -0.790 -31.918 1.00 87.19 265 THR A N 1
ATOM 2038 C CA . THR A 1 265 ? 13.177 0.234 -31.220 1.00 87.19 265 THR A CA 1
ATOM 2039 C C . THR A 1 265 ? 14.603 -0.243 -30.963 1.00 87.19 265 THR A C 1
ATOM 2041 O O . THR A 1 265 ? 14.824 -1.435 -30.729 1.00 87.19 265 THR A O 1
ATOM 2044 N N . LEU A 1 266 ? 15.577 0.674 -30.971 1.00 89.50 266 LEU A N 1
ATOM 2045 C CA . LEU A 1 266 ? 16.975 0.313 -30.725 1.00 89.50 266 LEU A CA 1
ATOM 2046 C C . LEU A 1 266 ? 17.175 -0.257 -29.316 1.00 89.50 266 LEU A C 1
ATOM 2048 O O . LEU A 1 266 ? 17.948 -1.197 -29.153 1.00 89.50 266 LEU A O 1
ATOM 2052 N N . LEU A 1 267 ? 16.431 0.237 -28.318 1.00 87.69 267 LEU A N 1
ATOM 2053 C CA . LEU A 1 267 ? 16.438 -0.349 -26.977 1.00 87.69 267 LEU A CA 1
ATOM 2054 C C . LEU A 1 267 ? 16.014 -1.825 -27.001 1.00 87.69 267 LEU A C 1
ATOM 2056 O O . LEU A 1 267 ? 16.746 -2.666 -26.486 1.00 87.69 267 LEU A O 1
ATOM 2060 N N . SER A 1 268 ? 14.881 -2.155 -27.637 1.00 84.00 268 SER A N 1
ATOM 2061 C CA . SER A 1 268 ? 14.405 -3.547 -27.719 1.00 84.00 268 SER A CA 1
ATOM 2062 C C . SER A 1 268 ? 15.414 -4.472 -28.416 1.00 84.00 268 SER A C 1
ATOM 2064 O O . SER A 1 268 ? 15.635 -5.600 -27.976 1.00 84.00 268 SER A O 1
ATOM 2066 N N . GLN A 1 269 ? 16.087 -3.976 -29.460 1.00 85.44 269 GLN A N 1
ATOM 2067 C CA . GLN A 1 269 ? 17.132 -4.714 -30.173 1.00 85.44 269 GLN A CA 1
ATOM 2068 C C . GLN A 1 269 ? 18.374 -4.913 -29.299 1.00 85.44 269 GLN A C 1
ATOM 2070 O O . GLN A 1 269 ? 18.900 -6.019 -29.225 1.00 85.44 269 GLN A O 1
ATOM 2075 N N . ALA A 1 270 ? 18.822 -3.871 -28.596 1.00 85.81 270 ALA A N 1
ATOM 2076 C CA . ALA A 1 270 ? 19.970 -3.947 -27.697 1.00 85.81 270 ALA A CA 1
ATOM 2077 C C . ALA A 1 270 ? 19.719 -4.911 -26.528 1.00 85.81 270 ALA A C 1
ATOM 2079 O O . ALA A 1 270 ? 20.580 -5.730 -26.210 1.00 85.81 270 ALA A O 1
ATOM 2080 N N . MET A 1 271 ? 18.525 -4.868 -25.930 1.00 82.50 271 MET A N 1
ATOM 2081 C CA . MET A 1 271 ? 18.130 -5.784 -24.856 1.00 82.50 271 MET A CA 1
ATOM 2082 C C . MET A 1 271 ? 18.140 -7.248 -25.312 1.00 82.50 271 MET A C 1
ATOM 2084 O O . MET A 1 271 ? 18.569 -8.112 -24.551 1.00 82.50 271 MET A O 1
ATOM 2088 N N . ALA A 1 272 ? 17.765 -7.533 -26.565 1.00 81.31 272 ALA A N 1
ATOM 2089 C CA . ALA A 1 272 ? 17.799 -8.888 -27.124 1.00 81.31 272 ALA A CA 1
ATOM 2090 C C . ALA A 1 272 ? 19.217 -9.494 -27.216 1.00 81.31 272 ALA A C 1
ATOM 2092 O O . ALA A 1 272 ? 19.357 -10.706 -27.377 1.00 81.31 272 ALA A O 1
ATOM 2093 N N . HIS A 1 273 ? 20.266 -8.674 -27.100 1.00 82.94 273 HIS A N 1
ATOM 2094 C CA . HIS A 1 273 ? 21.662 -9.118 -27.084 1.00 82.94 273 HIS A CA 1
ATOM 2095 C C . HIS A 1 273 ? 22.238 -9.308 -25.670 1.00 82.94 273 HIS A C 1
ATOM 2097 O O . HIS A 1 273 ? 23.404 -9.686 -25.531 1.00 82.94 273 HIS A O 1
ATOM 2103 N N . VAL A 1 274 ? 21.454 -9.067 -24.615 1.00 79.81 274 VAL A N 1
ATOM 2104 C CA . VAL A 1 274 ? 21.884 -9.275 -23.228 1.00 79.81 274 VAL A CA 1
ATOM 2105 C C . VAL A 1 274 ? 21.476 -10.676 -22.778 1.00 79.81 274 VAL A C 1
ATOM 2107 O O . VAL A 1 274 ? 20.308 -10.953 -22.537 1.00 79.81 274 VAL A O 1
ATOM 2110 N N . PHE A 1 275 ? 22.454 -11.571 -22.640 1.00 76.75 275 PHE A N 1
ATOM 2111 C CA . PHE A 1 275 ? 22.208 -12.969 -22.246 1.00 76.75 275 PHE A CA 1
ATOM 2112 C C . PHE A 1 275 ? 22.601 -13.271 -20.798 1.00 76.75 275 PHE A C 1
ATOM 2114 O O . PHE A 1 275 ? 22.189 -14.280 -20.226 1.00 76.75 275 PHE A O 1
ATOM 2121 N N . GLU A 1 276 ? 23.427 -12.420 -20.188 1.00 78.44 276 GLU A N 1
ATOM 2122 C CA . GLU A 1 276 ? 23.865 -12.625 -18.814 1.00 78.44 276 GLU A CA 1
ATOM 2123 C C . GLU A 1 276 ? 22.729 -12.293 -17.842 1.00 78.44 276 GLU A C 1
ATOM 2125 O O . GLU A 1 276 ? 22.338 -11.136 -17.694 1.00 78.44 276 GLU A O 1
ATOM 2130 N N . ARG A 1 277 ? 22.243 -13.311 -17.120 1.00 74.56 277 ARG A N 1
ATOM 2131 C CA . ARG A 1 277 ? 21.116 -13.182 -16.182 1.00 74.56 277 ARG A CA 1
ATOM 2132 C C . ARG A 1 277 ? 21.307 -12.075 -15.143 1.00 74.56 277 ARG A C 1
ATOM 2134 O O . ARG A 1 277 ? 20.368 -11.348 -14.858 1.00 74.56 277 ARG A O 1
ATOM 2141 N N . ARG A 1 278 ? 22.515 -11.928 -14.589 1.00 75.88 278 ARG A N 1
ATOM 2142 C CA . ARG A 1 278 ? 22.822 -10.867 -13.610 1.00 75.88 278 ARG A CA 1
ATOM 2143 C C . ARG A 1 278 ? 22.691 -9.470 -14.211 1.00 75.88 278 ARG A C 1
ATOM 2145 O O . ARG A 1 278 ? 22.249 -8.548 -13.536 1.00 75.88 278 ARG A O 1
ATOM 2152 N N . THR A 1 279 ? 23.074 -9.330 -15.474 1.00 76.00 279 THR A N 1
ATOM 2153 C CA . THR A 1 279 ? 22.994 -8.067 -16.207 1.00 76.00 279 THR A CA 1
ATOM 2154 C C . THR A 1 279 ? 21.550 -7.748 -16.584 1.00 76.00 279 THR A C 1
ATOM 2156 O O . THR A 1 279 ? 21.149 -6.598 -16.459 1.00 76.00 279 THR A O 1
ATOM 2159 N N . LEU A 1 280 ? 20.751 -8.754 -16.960 1.00 76.44 280 LEU A N 1
ATOM 2160 C CA . LEU A 1 280 ? 19.311 -8.592 -17.194 1.00 76.44 280 LEU A CA 1
ATOM 2161 C C . LEU A 1 280 ? 18.573 -8.125 -15.938 1.00 76.44 280 LEU A C 1
ATOM 2163 O O . LEU A 1 280 ? 17.918 -7.094 -15.991 1.00 76.44 280 LEU A O 1
ATOM 2167 N N . ILE A 1 281 ? 18.771 -8.811 -14.810 1.00 74.88 281 ILE A N 1
ATOM 2168 C CA . ILE A 1 281 ? 18.222 -8.432 -13.494 1.00 74.88 281 ILE A CA 1
ATOM 2169 C C . ILE A 1 281 ? 18.550 -6.969 -13.169 1.00 74.88 281 ILE A C 1
ATOM 2171 O O . ILE A 1 281 ? 17.694 -6.118 -12.946 1.00 74.88 281 ILE A O 1
ATOM 2175 N N . ARG A 1 282 ? 19.832 -6.615 -13.273 1.00 78.62 282 ARG A N 1
ATOM 2176 C CA . ARG A 1 282 ? 20.268 -5.235 -13.065 1.00 78.62 282 ARG A CA 1
ATOM 2177 C C . ARG A 1 282 ? 19.545 -4.241 -13.981 1.00 78.62 282 ARG A C 1
ATOM 2179 O O . ARG A 1 282 ? 19.182 -3.161 -13.524 1.00 78.62 282 ARG A O 1
ATOM 2186 N N . LEU A 1 283 ? 19.391 -4.562 -15.263 1.00 81.75 283 LEU A N 1
ATOM 2187 C CA . LEU A 1 283 ? 18.713 -3.687 -16.216 1.00 81.75 283 LEU A CA 1
ATOM 2188 C C . LEU A 1 283 ? 17.229 -3.541 -15.887 1.00 81.75 283 LEU A C 1
ATOM 2190 O O . LEU A 1 283 ? 16.735 -2.421 -15.903 1.00 81.75 283 LEU A O 1
ATOM 2194 N N . GLU A 1 284 ? 16.535 -4.631 -15.568 1.00 82.00 284 GLU A N 1
ATOM 2195 C CA . GLU A 1 284 ? 15.123 -4.607 -15.178 1.00 82.00 284 GLU A CA 1
ATOM 2196 C C . GLU A 1 284 ? 14.914 -3.720 -13.946 1.00 82.00 284 GLU A C 1
ATOM 2198 O O . GLU A 1 284 ? 14.088 -2.806 -13.982 1.00 82.00 284 GLU A O 1
ATOM 2203 N N . TYR A 1 285 ? 15.738 -3.898 -12.910 1.00 82.69 285 TYR A N 1
ATOM 2204 C CA . TYR A 1 285 ? 15.722 -3.061 -11.713 1.00 82.69 285 TYR A CA 1
ATOM 2205 C C . TYR A 1 285 ? 15.938 -1.567 -12.017 1.00 82.69 285 TYR A C 1
ATOM 2207 O O . TYR A 1 285 ? 15.166 -0.714 -11.573 1.00 82.69 285 TYR A O 1
ATOM 2215 N N . GLU A 1 286 ? 16.962 -1.221 -12.803 1.00 86.50 286 GLU A N 1
ATOM 2216 C CA . GLU A 1 286 ? 17.238 0.181 -13.146 1.00 86.50 286 GLU A CA 1
ATOM 2217 C C . GLU A 1 286 ? 16.156 0.783 -14.051 1.00 86.50 286 GLU A C 1
ATOM 2219 O O . GLU A 1 286 ? 15.841 1.966 -13.926 1.00 86.50 286 GLU A O 1
ATOM 2224 N N . LEU A 1 287 ? 15.548 -0.017 -14.931 1.00 89.56 287 LEU A N 1
ATOM 2225 C CA . LEU A 1 287 ? 14.435 0.418 -15.771 1.00 89.56 287 LEU A CA 1
ATOM 2226 C C . LEU A 1 287 ? 13.200 0.736 -14.930 1.00 89.56 287 LEU A C 1
ATOM 2228 O O . LEU A 1 287 ? 12.600 1.785 -15.146 1.00 89.56 287 LEU A O 1
ATOM 2232 N N . VAL A 1 288 ? 12.855 -0.094 -13.938 1.00 90.12 288 VAL A N 1
ATOM 2233 C CA . VAL A 1 288 ? 11.769 0.215 -12.989 1.00 90.12 288 VAL A CA 1
ATOM 2234 C C . VAL A 1 288 ? 12.007 1.566 -12.330 1.00 90.12 288 VAL A C 1
ATOM 2236 O O . VAL A 1 288 ? 11.128 2.430 -12.352 1.00 90.12 288 VAL A O 1
ATOM 2239 N N . ARG A 1 289 ? 13.222 1.781 -11.817 1.00 91.81 289 ARG A N 1
ATOM 2240 C CA . ARG A 1 289 ? 13.578 3.031 -11.144 1.00 91.81 289 ARG A CA 1
ATOM 2241 C C . ARG A 1 289 ? 13.555 4.230 -12.080 1.00 91.81 289 ARG A C 1
ATOM 2243 O O . ARG A 1 289 ? 13.102 5.302 -11.692 1.00 91.81 289 ARG A O 1
ATOM 2250 N N . LEU A 1 290 ? 14.029 4.065 -13.310 1.00 93.19 290 LEU A N 1
ATOM 2251 C CA . LEU A 1 290 ? 14.041 5.127 -14.310 1.00 93.19 290 LEU A CA 1
ATOM 2252 C C . LEU A 1 290 ? 12.623 5.504 -14.757 1.00 93.19 290 LEU A C 1
ATOM 2254 O O . LEU A 1 290 ? 12.342 6.686 -14.954 1.00 93.19 290 LEU A O 1
ATOM 2258 N N . VAL A 1 291 ? 11.719 4.528 -14.869 1.00 94.75 291 VAL A N 1
ATOM 2259 C CA . VAL A 1 291 ? 10.294 4.779 -15.126 1.00 94.75 291 VAL A CA 1
ATOM 2260 C C . VAL A 1 291 ? 9.678 5.540 -13.953 1.00 94.75 291 VAL A C 1
ATOM 2262 O O . VAL A 1 291 ? 9.085 6.593 -14.178 1.00 94.75 291 VAL A O 1
ATOM 2265 N N . GLY A 1 292 ? 9.880 5.082 -12.711 1.00 94.12 292 GLY A N 1
ATOM 2266 C CA . GLY A 1 292 ? 9.401 5.785 -11.513 1.00 94.12 292 GLY A CA 1
ATOM 2267 C C . GLY A 1 292 ? 9.914 7.228 -11.434 1.00 94.12 292 GLY A C 1
ATOM 2268 O O . GLY A 1 292 ? 9.141 8.160 -11.205 1.00 94.12 292 GLY A O 1
ATOM 2269 N N . LEU A 1 293 ? 11.198 7.432 -11.745 1.00 95.38 293 LEU A N 1
ATOM 2270 C CA . LEU A 1 293 ? 11.833 8.748 -11.803 1.00 95.38 293 LEU A CA 1
ATOM 2271 C C . LEU A 1 293 ? 11.152 9.649 -12.838 1.00 95.38 293 LEU A C 1
ATOM 2273 O O . LEU A 1 293 ? 10.845 10.806 -12.551 1.00 95.38 293 LEU A O 1
ATOM 2277 N N . ALA A 1 294 ? 10.911 9.121 -14.040 1.00 96.31 294 ALA A N 1
ATOM 2278 C CA . ALA A 1 294 ? 10.268 9.853 -15.122 1.00 96.31 294 ALA A CA 1
ATOM 2279 C C . ALA A 1 294 ? 8.837 10.260 -14.761 1.00 96.31 294 ALA A C 1
ATOM 2281 O O . ALA A 1 294 ? 8.468 11.416 -14.960 1.00 96.31 294 ALA A O 1
ATOM 2282 N N . VAL A 1 295 ? 8.051 9.361 -14.169 1.00 95.44 295 VAL A N 1
ATOM 2283 C CA . VAL A 1 295 ? 6.668 9.636 -13.739 1.00 95.44 295 VAL A CA 1
ATOM 2284 C C . VAL A 1 295 ? 6.614 10.860 -12.830 1.00 95.44 295 VAL A C 1
ATOM 2286 O O . VAL A 1 295 ? 5.857 11.799 -13.103 1.00 95.44 295 VAL A O 1
ATOM 2289 N N . VAL A 1 296 ? 7.480 10.896 -11.813 1.00 95.06 296 VAL A N 1
ATOM 2290 C CA . VAL A 1 296 ? 7.551 12.030 -10.886 1.00 95.06 296 VAL A CA 1
ATOM 2291 C C . VAL A 1 296 ? 8.094 13.286 -11.573 1.00 95.06 296 VAL A C 1
ATOM 2293 O O . VAL A 1 296 ? 7.589 14.386 -11.336 1.00 95.06 296 VAL A O 1
ATOM 2296 N N . ALA A 1 297 ? 9.086 13.156 -12.459 1.00 95.31 297 ALA A N 1
ATOM 2297 C CA . ALA A 1 297 ? 9.646 14.286 -13.204 1.00 95.31 297 ALA A CA 1
ATOM 2298 C C . ALA A 1 297 ? 8.585 14.979 -14.078 1.00 95.31 297 ALA A C 1
ATOM 2300 O O . ALA A 1 297 ? 8.557 16.207 -14.167 1.00 95.31 297 ALA A O 1
ATOM 2301 N N . TYR A 1 298 ? 7.662 14.206 -14.656 1.00 93.81 298 TYR A N 1
ATOM 2302 C CA . TYR A 1 298 ? 6.513 14.712 -15.410 1.00 93.81 298 TYR A CA 1
ATOM 2303 C C . TYR A 1 298 ? 5.349 15.197 -14.527 1.00 93.81 298 TYR A C 1
ATOM 2305 O O . TYR A 1 298 ? 4.311 15.587 -15.057 1.00 93.81 298 TYR A O 1
ATOM 2313 N N . GLY A 1 299 ? 5.509 15.211 -13.199 1.00 91.56 299 GLY A N 1
ATOM 2314 C CA . GLY A 1 299 ? 4.511 15.721 -12.258 1.00 91.56 299 GLY A CA 1
ATOM 2315 C C . GLY A 1 299 ? 3.309 14.800 -12.058 1.00 91.56 299 GLY A C 1
ATOM 2316 O O . GLY A 1 299 ? 2.239 15.286 -11.708 1.00 91.56 299 GLY A O 1
ATOM 2317 N N . ASN A 1 300 ? 3.469 13.498 -12.299 1.00 91.81 300 ASN A N 1
ATOM 2318 C CA . ASN A 1 300 ? 2.432 12.500 -12.054 1.00 91.81 300 ASN A CA 1
ATOM 2319 C C . ASN A 1 300 ? 2.777 11.665 -10.815 1.00 91.81 300 ASN A C 1
ATOM 2321 O O . ASN A 1 300 ? 3.940 11.571 -10.419 1.00 91.81 300 ASN A O 1
ATOM 2325 N N . GLY A 1 301 ? 1.754 11.056 -10.221 1.00 86.69 301 GLY A N 1
ATOM 2326 C CA . GLY A 1 301 ? 1.904 10.103 -9.127 1.00 86.69 301 GLY A CA 1
ATOM 2327 C C . GLY A 1 301 ? 1.894 8.643 -9.603 1.00 86.69 301 GLY A C 1
ATOM 2328 O O . GLY A 1 301 ? 1.477 8.365 -10.736 1.00 86.69 301 GLY A O 1
ATOM 2329 N N . PRO A 1 302 ? 2.342 7.707 -8.750 1.00 86.06 302 PRO A N 1
ATOM 2330 C CA . PRO A 1 302 ? 2.412 6.280 -9.067 1.00 86.06 302 PRO A CA 1
ATOM 2331 C C . PRO A 1 302 ? 1.049 5.619 -9.334 1.00 86.06 302 PRO A C 1
ATOM 2333 O O . PRO A 1 302 ? 0.989 4.598 -10.007 1.00 86.06 302 PRO A O 1
ATOM 2336 N N . GLN A 1 303 ? -0.045 6.207 -8.856 1.00 87.44 303 GLN A N 1
ATOM 2337 C CA . GLN A 1 303 ? -1.407 5.696 -9.011 1.00 87.44 303 GLN A CA 1
ATOM 2338 C C . GLN A 1 303 ? -2.000 5.888 -10.416 1.00 87.44 303 GLN A C 1
ATOM 2340 O O . GLN A 1 303 ? -3.049 5.332 -10.739 1.00 87.44 303 GLN A O 1
ATOM 2345 N N . ASN A 1 304 ? -1.354 6.689 -11.271 1.00 89.38 304 ASN A N 1
ATOM 2346 C CA . ASN A 1 304 ? -1.839 6.971 -12.618 1.00 89.38 304 ASN A CA 1
ATOM 2347 C C . ASN A 1 304 ? -1.207 6.017 -13.643 1.00 89.38 304 ASN A C 1
ATOM 2349 O O . ASN A 1 304 ? -0.142 6.301 -14.195 1.00 89.38 304 ASN A O 1
ATOM 2353 N N . LEU A 1 305 ? -1.898 4.915 -13.946 1.00 90.06 305 LEU A N 1
ATOM 2354 C CA . LEU A 1 305 ? -1.420 3.877 -14.870 1.00 90.06 305 LEU A CA 1
ATOM 2355 C C . LEU A 1 305 ? -1.086 4.427 -16.266 1.00 90.06 305 LEU A C 1
ATOM 2357 O O . LEU A 1 305 ? -0.045 4.095 -16.829 1.00 90.06 305 LEU A O 1
ATOM 2361 N N . GLN A 1 306 ? -1.894 5.349 -16.795 1.00 89.38 306 GLN A N 1
ATOM 2362 C CA . GLN A 1 306 ? -1.615 5.988 -18.089 1.00 89.38 306 GLN A CA 1
ATOM 2363 C C . GLN A 1 306 ? -0.364 6.876 -18.044 1.00 89.38 306 GLN A C 1
ATOM 2365 O O . GLN A 1 306 ? 0.323 7.061 -19.051 1.00 89.38 306 GLN A O 1
ATOM 2370 N N . ALA A 1 307 ? -0.064 7.495 -16.900 1.00 91.69 307 ALA A N 1
ATOM 2371 C CA . ALA A 1 307 ? 1.176 8.243 -16.726 1.00 91.69 307 ALA A CA 1
ATOM 2372 C C . ALA A 1 307 ? 2.387 7.309 -16.620 1.00 91.69 307 ALA A C 1
ATOM 2374 O O . ALA A 1 307 ? 3.410 7.607 -17.234 1.00 91.69 307 ALA A O 1
ATOM 2375 N N . LEU A 1 308 ? 2.257 6.182 -15.914 1.00 92.88 308 LEU A N 1
ATOM 2376 C CA . LEU A 1 308 ? 3.287 5.142 -15.842 1.00 92.88 308 LEU A CA 1
ATOM 2377 C C . LEU A 1 308 ? 3.634 4.593 -17.233 1.00 92.88 308 LEU A C 1
ATOM 2379 O O . LEU A 1 308 ? 4.805 4.558 -17.610 1.00 92.88 308 LEU A O 1
ATOM 2383 N N . G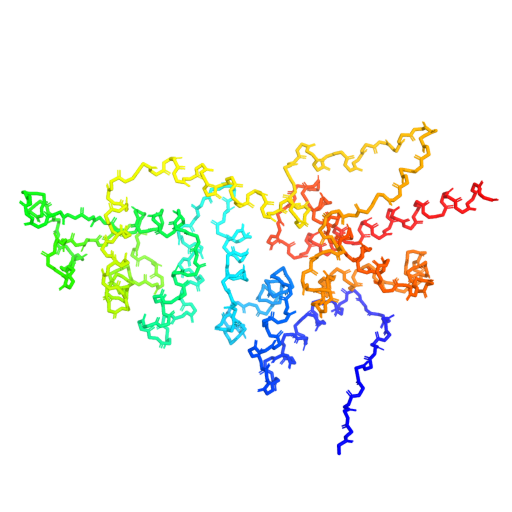LU A 1 309 ? 2.625 4.224 -18.024 1.00 90.75 309 GLU A N 1
ATOM 2384 C CA . GLU A 1 309 ? 2.818 3.699 -19.379 1.00 90.75 309 GLU A CA 1
ATOM 2385 C C . GLU A 1 309 ? 3.494 4.728 -20.297 1.00 90.75 309 GLU A C 1
ATOM 2387 O O . GLU A 1 309 ? 4.488 4.428 -20.966 1.00 90.75 309 GLU A O 1
ATOM 2392 N N . ARG A 1 310 ? 3.012 5.980 -20.286 1.00 92.00 310 ARG A N 1
ATOM 2393 C CA . ARG A 1 310 ? 3.625 7.068 -21.064 1.00 92.00 310 ARG A CA 1
ATOM 2394 C C . ARG A 1 310 ? 5.066 7.327 -20.640 1.00 92.00 310 ARG A C 1
ATOM 2396 O O . ARG A 1 310 ? 5.922 7.503 -21.504 1.00 92.00 310 ARG A O 1
ATOM 2403 N N . ALA A 1 311 ? 5.347 7.331 -19.339 1.00 94.69 311 ALA A N 1
ATOM 2404 C CA . ALA A 1 311 ? 6.701 7.485 -18.822 1.00 94.69 311 ALA A CA 1
ATOM 2405 C C . ALA A 1 311 ? 7.618 6.350 -19.290 1.00 94.69 311 ALA A C 1
ATOM 2407 O O . ALA A 1 311 ? 8.728 6.626 -19.740 1.00 94.69 311 ALA A O 1
ATOM 2408 N N . ALA A 1 312 ? 7.148 5.101 -19.283 1.00 93.50 312 ALA A N 1
ATOM 2409 C CA . ALA A 1 312 ? 7.901 3.976 -19.830 1.00 93.50 312 ALA A CA 1
ATOM 2410 C C . ALA A 1 312 ? 8.179 4.130 -21.336 1.00 93.50 312 ALA A C 1
ATOM 2412 O O . ALA A 1 312 ? 9.299 3.875 -21.784 1.00 93.50 312 ALA A O 1
ATOM 2413 N N . GLY A 1 313 ? 7.216 4.644 -22.107 1.00 93.06 313 GLY A N 1
ATOM 2414 C CA . GLY A 1 313 ? 7.427 5.030 -23.505 1.00 93.06 313 GLY A CA 1
ATOM 2415 C C . GLY A 1 313 ? 8.503 6.112 -23.675 1.00 93.06 313 GLY A C 1
ATOM 2416 O O . GLY A 1 313 ? 9.418 5.950 -24.482 1.00 93.06 313 GLY A O 1
ATOM 2417 N N . PHE A 1 314 ? 8.462 7.179 -22.871 1.00 93.81 314 PHE A N 1
ATOM 2418 C CA . PHE A 1 314 ? 9.479 8.240 -22.908 1.00 93.81 314 PHE A CA 1
ATOM 2419 C C . PHE A 1 314 ? 10.876 7.732 -22.551 1.00 93.81 314 PHE A C 1
ATOM 2421 O O . PHE A 1 314 ? 11.858 8.109 -23.198 1.00 93.81 314 PHE A O 1
ATOM 2428 N N . VAL A 1 315 ? 10.966 6.866 -21.538 1.00 94.81 315 VAL A N 1
ATOM 2429 C CA . VAL A 1 315 ? 12.212 6.208 -21.139 1.00 94.81 315 VAL A CA 1
ATOM 2430 C C . VAL A 1 315 ? 12.767 5.386 -22.299 1.00 94.81 315 VAL A C 1
ATOM 2432 O O . VAL A 1 315 ? 13.931 5.565 -22.658 1.00 94.81 315 VAL A O 1
ATOM 2435 N N . ARG A 1 316 ? 11.942 4.557 -22.950 1.00 94.44 316 ARG A N 1
ATOM 2436 C CA . ARG A 1 316 ? 12.351 3.782 -24.132 1.00 94.44 316 ARG A CA 1
ATOM 2437 C C . ARG A 1 316 ? 12.913 4.666 -25.238 1.00 94.44 316 ARG A C 1
ATOM 2439 O O . ARG A 1 316 ? 13.978 4.364 -25.783 1.00 94.44 316 ARG A O 1
ATOM 2446 N N . ASP A 1 317 ? 12.192 5.726 -25.589 1.00 93.81 317 ASP A N 1
ATOM 2447 C CA . ASP A 1 317 ? 12.549 6.590 -26.715 1.00 93.81 317 ASP A CA 1
ATOM 2448 C C . ASP A 1 317 ? 13.850 7.346 -26.426 1.00 93.81 317 ASP A C 1
ATOM 2450 O O . ASP A 1 317 ? 14.750 7.397 -27.264 1.00 93.81 317 ASP A O 1
ATOM 2454 N N . THR A 1 318 ? 14.005 7.843 -25.199 1.00 92.31 318 THR A N 1
ATOM 2455 C CA . THR A 1 318 ? 15.206 8.570 -24.771 1.00 92.31 318 THR A CA 1
ATOM 2456 C C . THR A 1 318 ? 16.424 7.651 -24.694 1.00 92.31 318 THR A C 1
ATOM 2458 O O . THR A 1 318 ? 17.506 8.021 -25.152 1.00 92.31 318 THR A O 1
ATOM 2461 N N . LEU A 1 319 ? 16.264 6.432 -24.170 1.00 92.06 319 LEU A N 1
ATOM 2462 C CA . LEU A 1 319 ? 17.334 5.434 -24.169 1.00 92.06 319 LEU A CA 1
ATOM 2463 C C . LEU A 1 319 ? 17.721 5.021 -25.593 1.00 92.06 319 LEU A C 1
ATOM 2465 O O . LEU A 1 319 ? 18.909 4.899 -25.879 1.00 92.06 319 LEU A O 1
ATOM 2469 N N . SER A 1 320 ? 16.751 4.866 -26.498 1.00 92.62 320 SER A N 1
ATOM 2470 C CA . SER A 1 320 ? 17.021 4.548 -27.906 1.00 92.62 320 SER A CA 1
ATOM 2471 C C . SER A 1 320 ? 17.845 5.649 -28.580 1.00 92.62 320 SER A C 1
ATOM 2473 O O . SER A 1 320 ? 18.872 5.347 -29.182 1.00 92.62 320 SER A O 1
ATOM 2475 N N . LEU A 1 321 ? 17.480 6.922 -28.390 1.00 90.19 321 LEU A N 1
ATOM 2476 C CA . LEU A 1 321 ? 18.268 8.062 -28.881 1.00 90.19 321 LEU A CA 1
ATOM 2477 C C . LEU A 1 321 ? 19.682 8.095 -28.282 1.00 90.19 321 LEU A C 1
ATOM 2479 O O . LEU A 1 321 ? 20.654 8.384 -28.978 1.00 90.19 321 LEU A O 1
ATOM 2483 N N . GLY A 1 322 ? 19.813 7.782 -26.990 1.00 87.31 322 GLY A N 1
ATOM 2484 C CA . GLY A 1 322 ? 21.110 7.680 -26.323 1.00 87.31 322 GLY A CA 1
ATOM 2485 C C . GLY A 1 322 ? 21.998 6.589 -26.927 1.00 87.31 322 GLY A C 1
ATOM 2486 O O . GLY A 1 322 ? 23.184 6.824 -27.159 1.00 87.31 322 GLY A O 1
ATOM 2487 N N . LEU A 1 323 ? 21.425 5.421 -27.226 1.00 88.19 323 LEU A N 1
ATOM 2488 C CA . LEU A 1 323 ? 22.120 4.312 -27.883 1.00 88.19 323 LEU A CA 1
ATOM 2489 C C . LEU A 1 323 ? 22.553 4.677 -29.312 1.00 88.19 323 LEU A C 1
ATOM 2491 O O . LEU A 1 323 ? 23.687 4.384 -29.686 1.00 88.19 323 LEU A O 1
ATOM 2495 N N . GLU A 1 324 ? 21.706 5.365 -30.084 1.00 88.12 324 GLU A N 1
ATOM 2496 C CA . GLU A 1 324 ? 22.058 5.860 -31.425 1.00 88.12 324 GLU A CA 1
ATOM 2497 C C . GLU A 1 324 ? 23.222 6.855 -31.367 1.00 88.12 324 GLU A C 1
ATOM 2499 O O . GLU A 1 324 ? 24.186 6.741 -32.126 1.00 88.12 324 GLU A O 1
ATOM 2504 N N . ALA A 1 325 ? 23.171 7.804 -30.428 1.00 84.31 325 ALA A N 1
ATOM 2505 C CA . ALA A 1 325 ? 24.213 8.809 -30.254 1.00 84.31 325 ALA A CA 1
ATOM 2506 C C . ALA A 1 325 ? 25.565 8.200 -29.847 1.00 84.31 325 ALA A C 1
ATOM 2508 O O . ALA A 1 325 ? 26.605 8.697 -30.278 1.00 84.31 325 ALA A O 1
ATOM 2509 N N . GLN A 1 326 ? 25.563 7.135 -29.039 1.00 78.38 326 GLN A N 1
ATOM 2510 C CA . GLN A 1 326 ? 26.775 6.393 -28.671 1.00 78.38 326 GLN A CA 1
ATOM 2511 C C . GLN A 1 326 ? 27.291 5.537 -29.833 1.00 78.38 326 GLN A C 1
ATOM 2513 O O . GLN A 1 326 ? 28.489 5.532 -30.103 1.00 78.38 326 GLN A O 1
ATOM 2518 N N . GLY A 1 327 ? 26.396 4.858 -30.557 1.00 73.19 327 GLY A N 1
ATOM 2519 C CA . GLY A 1 327 ? 26.752 4.061 -31.732 1.00 73.19 327 GLY A CA 1
ATOM 2520 C C . GLY A 1 327 ? 27.342 4.896 -32.872 1.00 73.19 327 GLY A C 1
ATOM 2521 O O . GLY A 1 327 ? 28.227 4.422 -33.569 1.00 73.19 327 GLY A O 1
ATOM 2522 N N . ALA A 1 328 ? 26.913 6.151 -33.031 1.00 59.84 328 ALA A N 1
ATOM 2523 C CA . ALA A 1 328 ? 27.478 7.086 -34.008 1.00 59.84 328 ALA A CA 1
ATOM 2524 C C . ALA A 1 328 ? 28.859 7.655 -33.614 1.00 59.84 328 ALA A C 1
ATOM 2526 O O . ALA A 1 328 ? 29.516 8.285 -34.443 1.00 59.84 328 ALA A O 1
ATOM 2527 N N . GLN A 1 329 ? 29.282 7.489 -32.355 1.00 55.81 329 GLN A N 1
ATOM 2528 C CA . GLN A 1 329 ? 30.581 7.944 -31.837 1.00 55.81 329 GLN A CA 1
ATOM 2529 C C . GLN A 1 329 ? 31.645 6.831 -31.798 1.00 55.81 329 GLN A C 1
ATOM 2531 O O . GLN A 1 329 ? 32.809 7.140 -31.533 1.00 55.81 329 GLN A O 1
ATOM 2536 N N . ALA A 1 330 ? 31.252 5.574 -32.036 1.00 49.25 330 ALA A N 1
ATOM 2537 C CA . ALA A 1 330 ? 32.115 4.390 -32.081 1.00 49.25 330 ALA A CA 1
ATOM 2538 C C . ALA A 1 330 ? 32.586 4.081 -33.512 1.00 49.25 330 ALA A C 1
ATOM 2540 O O . ALA A 1 330 ? 33.743 3.620 -33.647 1.00 49.25 330 ALA A O 1
#

Foldseek 3Di:
DDDDDPPPDADADDPVCLLVVLQVVLVVLVVDPPNLVLLALADLLQLLVSCLSCDVVSNLVSLLSHALNNLQLNQLFFQQVVHFGHLQRVLVSLLSQVVVDLQSSLVSLVSYDLLNSLLNLLVFKDKDFPVDCRVVVDPPPAWDAQPVRGIIIHTDPVCPPGSDRSVSNLNSNCVNPVVRSVVSSVCSHPPDNVVSRVVSSVVSQVVLVQQQLHDQVVLLCVPPDDDPPDDDPDPPPPPQLVPPPNLPRPLARSLLCNQLCHPPFQSVVVLVPDDDSSVNSVVRSVLSNQLSSQLSNVVHGSSDSVSSNVSSNVVNVVVSVVVVVVVVVD

Secondary structure (DSSP, 8-state):
--PPP---------SSHHHHHHHHHHHHHHT-TTHHHHHHTS-HHHHHHHHHHH-TTTSHHHHHT--HHHHHHHHHHHS-GGGS--HHHHHHHHHTTGGG-HHHHHHHHTTS-HHHHHHHHHHHEEEEETTSGGGGG---SSEEE-TTSSEEEEE-GGGTT-SS-HHHHHHHHHHH-HHHHHHHHHHHHHS-HHHHHHHHHHHHHHHHHHTT---HHHHGGGGSPPPTTPPPPP----TTTTT-TTTTS--S-HHHHHHHT-TT-HHHHHHTT---HHHHHHHHHHHHHHHHHHHHHTT--TT-HHHHHHHHHHHHHHHHHHHHHHHTT-

Nearest PDB structures (foldseek):
  8ag6-assembly1_B  TM=1.462E-01  e=4.762E+00  Homo sapiens

Solvent-accessible surface area (backbone atoms only — not comparable to full-atom values): 18395 Å² total; per-residue (Å²): 143,78,82,82,78,85,72,82,77,79,72,70,85,59,98,73,41,37,65,53,46,37,38,51,50,44,54,51,42,74,71,37,96,56,38,51,65,53,49,61,44,45,38,45,67,44,52,45,52,32,30,66,69,55,31,64,86,77,25,42,75,59,61,73,35,48,47,50,68,35,50,35,46,45,45,60,58,61,22,35,64,99,79,42,84,35,56,68,50,47,33,60,61,47,38,70,29,48,86,74,33,47,60,49,32,30,55,56,56,69,39,42,56,67,48,55,49,26,51,38,46,42,69,28,38,46,72,23,46,60,90,45,76,58,42,78,70,53,90,70,86,52,61,47,71,43,96,85,65,56,35,37,38,30,53,34,78,90,35,69,86,44,80,51,49,53,64,58,52,52,53,14,24,40,73,67,39,50,67,58,37,51,50,45,51,51,43,31,62,70,57,60,61,72,58,37,52,52,53,45,49,50,56,40,48,56,59,37,38,72,49,16,48,41,59,54,79,66,17,48,55,74,76,52,79,78,72,84,90,59,72,77,74,74,85,66,79,57,89,52,75,85,70,46,98,53,90,82,37,66,67,50,37,62,57,46,47,48,41,41,43,40,69,93,38,58,45,34,57,56,54,74,70,61,79,53,64,72,59,49,54,50,49,30,49,52,48,44,22,50,28,28,23,41,23,28,44,73,72,44,63,90,75,40,62,72,48,49,39,52,22,19,37,52,49,35,54,53,50,22,53,51,51,50,59,52,61,76,72,109